Protein AF-A0A260YYD5-F1 (afdb_monomer)

Structure (mmCIF, N/CA/C/O backbone):
data_AF-A0A260YYD5-F1
#
_entry.id   AF-A0A260YYD5-F1
#
loop_
_atom_site.group_PDB
_atom_site.id
_atom_site.type_symbol
_atom_site.label_atom_id
_atom_site.label_alt_id
_atom_site.label_comp_id
_atom_site.label_asym_id
_atom_site.label_entity_id
_atom_site.label_seq_id
_atom_site.pdbx_PDB_ins_code
_atom_site.Cartn_x
_atom_site.Cartn_y
_atom_site.Cartn_z
_atom_site.occupancy
_atom_site.B_iso_or_equiv
_atom_site.auth_seq_id
_atom_site.auth_comp_id
_atom_site.auth_asym_id
_atom_site.auth_atom_id
_atom_site.pdbx_PDB_model_num
ATOM 1 N N . MET A 1 1 ? 9.484 -15.591 -12.519 1.00 29.75 1 MET A N 1
ATOM 2 C CA . MET A 1 1 ? 9.289 -14.683 -11.369 1.00 29.75 1 MET A CA 1
ATOM 3 C C . MET A 1 1 ? 10.608 -14.664 -10.615 1.00 29.75 1 MET A C 1
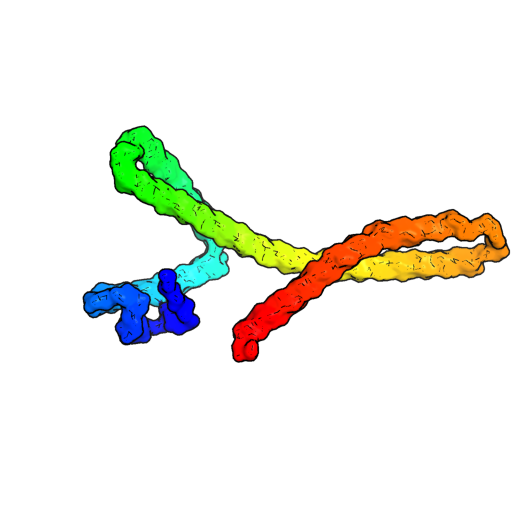ATOM 5 O O . MET A 1 1 ? 10.978 -15.696 -10.074 1.00 29.75 1 MET A O 1
ATOM 9 N N . VAL A 1 2 ? 11.378 -13.576 -10.699 1.00 41.25 2 VAL A N 1
ATOM 10 C CA . VAL A 1 2 ? 12.660 -13.467 -9.982 1.00 41.25 2 VAL A CA 1
ATOM 11 C C . VAL A 1 2 ? 12.332 -13.348 -8.498 1.00 41.25 2 VAL A C 1
ATOM 13 O O . VAL A 1 2 ? 11.648 -12.411 -8.092 1.00 41.25 2 VAL A O 1
ATOM 16 N N . VAL A 1 3 ? 12.744 -14.329 -7.698 1.00 41.91 3 VAL A N 1
ATOM 17 C CA . VAL A 1 3 ? 12.514 -14.319 -6.250 1.00 41.91 3 VAL A CA 1
ATOM 18 C C . VAL A 1 3 ? 13.521 -13.351 -5.629 1.00 41.91 3 VAL A C 1
ATOM 20 O O . VAL A 1 3 ? 14.699 -13.670 -5.481 1.00 41.91 3 VAL A O 1
ATOM 23 N N . ILE A 1 4 ? 13.066 -12.138 -5.310 1.00 58.12 4 ILE A N 1
ATOM 24 C CA . ILE A 1 4 ? 13.888 -11.097 -4.683 1.00 58.12 4 ILE A CA 1
ATOM 25 C C . ILE A 1 4 ? 14.036 -11.443 -3.196 1.00 58.12 4 ILE A C 1
ATOM 27 O O . ILE A 1 4 ? 13.114 -11.257 -2.409 1.00 58.12 4 ILE A O 1
ATOM 31 N N . GLY A 1 5 ? 15.193 -11.985 -2.810 1.00 61.81 5 GLY A N 1
ATOM 32 C CA . GLY A 1 5 ? 15.523 -12.218 -1.401 1.00 61.81 5 GLY A CA 1
ATOM 33 C C . GLY A 1 5 ? 15.894 -10.920 -0.660 1.00 61.81 5 GLY A C 1
ATOM 34 O O . GLY A 1 5 ? 16.284 -9.948 -1.303 1.00 61.81 5 GLY A O 1
ATOM 35 N N . PRO A 1 6 ? 15.892 -10.905 0.686 1.00 60.62 6 PRO A N 1
ATOM 36 C CA . PRO A 1 6 ? 16.191 -9.715 1.509 1.00 60.62 6 PRO A CA 1
ATOM 37 C C . PRO A 1 6 ? 17.603 -9.134 1.300 1.00 60.62 6 PRO A C 1
ATOM 39 O O . PRO A 1 6 ? 17.916 -8.029 1.723 1.00 60.62 6 PRO A O 1
ATOM 42 N N . GLU A 1 7 ? 18.472 -9.889 0.635 1.00 65.25 7 GLU A N 1
ATOM 43 C CA . GLU A 1 7 ? 19.872 -9.560 0.370 1.00 65.25 7 GLU A CA 1
ATOM 44 C C . GLU A 1 7 ? 20.098 -8.926 -1.018 1.00 65.25 7 GLU A C 1
ATOM 46 O O . GLU A 1 7 ? 21.235 -8.579 -1.361 1.00 65.25 7 GLU A O 1
ATOM 51 N N . HIS A 1 8 ? 19.048 -8.817 -1.841 1.00 71.12 8 HIS A N 1
ATOM 52 C CA . HIS A 1 8 ? 19.095 -8.168 -3.153 1.00 71.12 8 HIS A CA 1
ATOM 53 C C . HIS A 1 8 ? 19.213 -6.641 -3.023 1.00 71.12 8 HIS A C 1
ATOM 55 O O 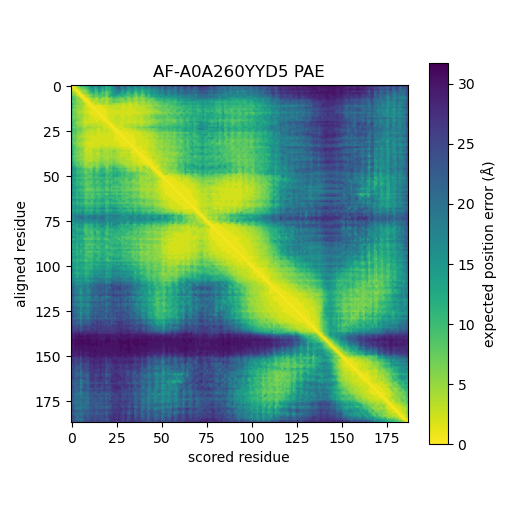. HIS A 1 8 ? 18.756 -6.045 -2.058 1.00 71.12 8 HIS A O 1
ATOM 61 N N . PHE A 1 9 ? 19.851 -6.003 -4.004 1.00 79.56 9 PHE A N 1
ATOM 62 C CA . PHE A 1 9 ? 20.090 -4.551 -4.085 1.00 79.56 9 PHE A CA 1
ATOM 63 C C . PHE A 1 9 ? 20.884 -3.929 -2.921 1.00 79.56 9 PHE A C 1
ATOM 65 O O . PHE A 1 9 ? 20.842 -2.723 -2.714 1.00 79.56 9 PHE A O 1
ATOM 72 N N . THR A 1 10 ? 21.673 -4.727 -2.196 1.00 82.12 10 THR A N 1
ATOM 73 C CA . THR A 1 10 ? 22.510 -4.250 -1.076 1.00 82.12 10 THR A CA 1
ATOM 74 C C . THR A 1 10 ? 23.951 -3.933 -1.477 1.00 82.12 10 THR A C 1
ATOM 76 O O . THR A 1 10 ? 24.579 -3.036 -0.919 1.00 82.12 10 THR A O 1
ATOM 79 N N . ASN A 1 11 ? 24.520 -4.679 -2.433 1.00 86.44 11 ASN A N 1
ATOM 80 C CA . ASN A 1 11 ? 25.932 -4.558 -2.795 1.00 86.44 11 ASN A CA 1
ATOM 81 C C . ASN A 1 11 ? 26.193 -4.921 -4.267 1.00 86.44 11 ASN A C 1
ATOM 83 O O . ASN A 1 11 ? 25.906 -6.042 -4.694 1.00 86.44 11 ASN A O 1
ATOM 87 N N . VAL A 1 12 ? 26.835 -4.014 -5.015 1.00 87.94 12 VAL A N 1
ATOM 88 C CA . VAL A 1 12 ? 27.204 -4.215 -6.433 1.00 87.94 12 VAL A CA 1
ATOM 89 C C . VAL A 1 12 ? 28.070 -5.466 -6.633 1.00 87.94 12 VAL A C 1
ATOM 91 O O . VAL A 1 12 ? 27.836 -6.245 -7.553 1.00 87.94 12 VAL A O 1
ATOM 94 N N . LYS A 1 13 ? 29.040 -5.731 -5.746 1.00 88.62 13 LYS A N 1
ATOM 95 C CA . LYS A 1 13 ? 29.905 -6.923 -5.841 1.00 88.62 13 LYS A CA 1
ATOM 96 C C . LYS A 1 13 ? 29.115 -8.215 -5.635 1.00 88.62 13 LYS A C 1
ATOM 98 O O . LYS A 1 13 ? 29.432 -9.229 -6.253 1.00 88.62 13 LYS A O 1
ATOM 103 N N . LYS A 1 14 ? 28.100 -8.195 -4.763 1.00 88.44 14 LYS A N 1
ATOM 104 C CA . LYS A 1 14 ? 27.212 -9.344 -4.521 1.00 88.44 14 LYS A CA 1
ATOM 105 C C . LYS A 1 14 ? 26.293 -9.583 -5.720 1.00 88.44 14 LYS A C 1
ATOM 107 O O . LYS A 1 14 ? 26.129 -10.737 -6.103 1.00 88.44 14 LYS A O 1
ATOM 112 N N . CYS A 1 15 ? 25.799 -8.506 -6.335 1.00 87.81 15 CYS A N 1
ATOM 113 C CA . CYS A 1 15 ? 25.029 -8.541 -7.578 1.00 87.81 15 CYS A CA 1
ATOM 114 C C . CYS A 1 15 ? 25.798 -9.215 -8.721 1.00 87.81 15 CYS A C 1
ATOM 116 O O . CYS A 1 15 ? 25.299 -10.167 -9.315 1.00 87.81 15 CYS A O 1
ATOM 118 N N . ILE A 1 16 ? 27.045 -8.789 -8.961 1.00 89.75 16 ILE A N 1
ATOM 119 C CA . ILE A 1 16 ? 27.895 -9.357 -10.019 1.00 89.75 16 ILE A CA 1
ATOM 120 C C . ILE A 1 16 ? 28.226 -10.822 -9.716 1.00 89.75 16 ILE A C 1
ATOM 122 O O . ILE A 1 16 ? 28.074 -11.681 -10.577 1.00 89.75 16 ILE A O 1
ATOM 126 N N . ARG A 1 17 ? 28.632 -11.135 -8.477 1.00 89.81 17 ARG A N 1
ATOM 127 C CA . ARG A 1 17 ? 29.027 -12.500 -8.090 1.00 89.81 17 ARG A CA 1
ATOM 128 C C . ARG A 1 17 ? 27.893 -13.513 -8.238 1.00 89.81 17 ARG A C 1
ATOM 130 O O . ARG A 1 17 ? 28.153 -14.654 -8.594 1.00 89.81 17 ARG A O 1
ATOM 137 N N . LYS A 1 18 ? 26.662 -13.121 -7.899 1.00 87.69 18 LYS A N 1
ATOM 138 C CA . LYS A 1 18 ? 25.484 -13.998 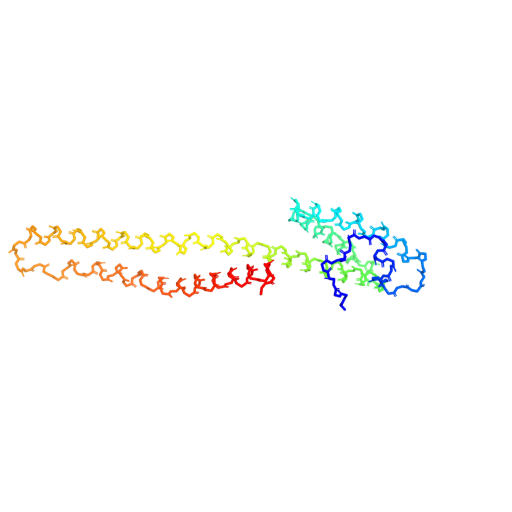-7.958 1.00 87.69 18 LYS A CA 1
ATOM 139 C C . LYS A 1 18 ? 24.727 -13.918 -9.285 1.00 87.69 18 LYS A C 1
ATOM 141 O O . LYS A 1 18 ? 23.733 -14.617 -9.413 1.00 87.69 18 LYS A O 1
ATOM 146 N N . ASN A 1 19 ? 25.169 -13.072 -10.217 1.00 86.00 19 ASN A N 1
ATOM 147 C CA . ASN A 1 19 ? 24.509 -12.812 -11.494 1.00 86.00 19 ASN A CA 1
ATOM 148 C C . ASN A 1 19 ? 22.980 -12.668 -11.370 1.00 86.00 19 ASN A C 1
ATOM 150 O O . ASN A 1 19 ? 22.219 -13.435 -11.948 1.00 86.00 19 ASN A O 1
ATOM 154 N N . TRP A 1 20 ? 22.526 -11.684 -10.588 1.00 85.69 20 TRP A N 1
ATOM 155 C CA . TRP A 1 20 ? 21.102 -11.476 -10.269 1.00 85.69 20 TRP A CA 1
ATOM 156 C C . TRP A 1 20 ? 20.159 -11.335 -11.467 1.00 85.69 20 TRP A C 1
ATOM 158 O O . TRP A 1 20 ? 18.955 -11.513 -11.307 1.00 85.69 20 TRP A O 1
ATOM 168 N N . PHE A 1 21 ? 20.693 -10.969 -12.629 1.00 86.31 21 PHE A N 1
ATOM 169 C CA . PHE A 1 21 ? 19.921 -10.742 -13.846 1.00 86.31 21 PHE A CA 1
ATOM 170 C C . PHE A 1 21 ? 20.076 -11.875 -14.867 1.00 86.31 21 PHE A C 1
ATOM 172 O O . PHE A 1 21 ? 19.495 -11.771 -15.941 1.00 86.31 21 PHE A O 1
ATOM 179 N N . GLU A 1 22 ? 20.847 -12.923 -14.543 1.00 88.31 22 GLU A N 1
ATOM 180 C CA . GLU A 1 22 ? 21.117 -14.067 -15.426 1.00 88.31 22 GLU A CA 1
ATOM 181 C C . GLU A 1 22 ? 21.634 -13.627 -16.810 1.00 88.31 22 GLU A C 1
ATOM 183 O O . GLU A 1 22 ? 21.156 -14.059 -17.853 1.00 88.31 22 GLU A O 1
ATOM 188 N N . ILE A 1 23 ? 22.615 -12.716 -16.815 1.00 90.38 23 ILE A N 1
ATOM 189 C CA . ILE A 1 23 ? 23.203 -12.152 -18.038 1.00 90.38 23 ILE A CA 1
ATOM 190 C C . ILE A 1 23 ? 24.601 -12.724 -18.254 1.00 90.38 23 ILE A C 1
ATOM 192 O O . ILE A 1 23 ? 25.447 -12.647 -17.363 1.00 90.38 23 ILE A O 1
ATOM 196 N N . ASP A 1 24 ? 24.868 -13.226 -19.459 1.00 91.69 24 ASP A N 1
ATOM 197 C CA . ASP A 1 24 ? 26.174 -13.795 -19.827 1.00 91.69 24 ASP A CA 1
ATOM 198 C C . ASP A 1 24 ? 27.255 -12.723 -20.045 1.00 91.69 24 ASP A C 1
ATOM 200 O O . ASP A 1 24 ? 28.446 -12.941 -19.821 1.00 91.69 24 ASP A O 1
ATOM 204 N N . SER A 1 25 ? 26.853 -11.522 -20.469 1.00 93.31 25 SER A N 1
ATOM 205 C CA . SER A 1 25 ? 27.767 -10.403 -20.698 1.00 93.31 25 SER A CA 1
ATOM 206 C C . SER A 1 25 ? 28.190 -9.743 -19.379 1.00 93.31 25 SER A C 1
ATOM 208 O O . SER A 1 25 ? 27.431 -8.968 -18.790 1.00 93.31 25 SER A O 1
ATOM 210 N N . ALA A 1 26 ? 29.456 -9.930 -18.994 1.00 91.50 26 ALA A N 1
ATOM 211 C CA . ALA A 1 26 ? 30.051 -9.327 -17.797 1.00 91.50 26 ALA A CA 1
ATOM 212 C C . ALA A 1 26 ? 29.921 -7.791 -17.748 1.00 91.50 26 ALA A C 1
ATOM 214 O O . ALA A 1 26 ? 29.618 -7.227 -16.699 1.00 91.50 26 ALA A O 1
ATOM 215 N N . TRP A 1 27 ? 30.095 -7.114 -18.887 1.00 92.94 27 TRP A N 1
ATOM 216 C CA . TRP A 1 27 ? 29.954 -5.658 -18.995 1.00 92.94 27 TRP A CA 1
ATOM 217 C C . TRP A 1 27 ? 28.512 -5.192 -18.729 1.00 92.94 27 TRP A C 1
ATOM 219 O O . TRP A 1 27 ? 28.281 -4.353 -17.859 1.00 92.94 27 TRP A O 1
ATOM 229 N N . ALA A 1 28 ? 27.535 -5.768 -19.435 1.00 91.12 28 ALA A N 1
ATOM 230 C CA . ALA A 1 28 ? 26.112 -5.488 -19.223 1.00 91.12 28 ALA A CA 1
ATOM 231 C C . ALA A 1 28 ? 25.662 -5.783 -17.779 1.00 91.12 28 ALA A C 1
ATOM 233 O O . ALA A 1 28 ? 24.974 -4.961 -17.171 1.00 91.12 28 ALA A O 1
ATOM 234 N N . LEU A 1 29 ? 26.110 -6.904 -17.200 1.00 90.94 29 LEU A N 1
ATOM 235 C CA . LEU A 1 29 ? 25.857 -7.238 -15.799 1.00 90.94 29 LEU A CA 1
ATOM 236 C C . LEU A 1 29 ? 26.433 -6.174 -14.856 1.00 90.94 29 LEU A C 1
ATOM 238 O O . LEU A 1 29 ? 25.766 -5.750 -13.914 1.00 90.94 29 LEU A O 1
ATOM 242 N N . GLN A 1 30 ? 27.649 -5.693 -15.123 1.00 92.06 30 GLN A N 1
ATOM 243 C CA . GLN A 1 30 ? 28.290 -4.658 -14.318 1.00 92.06 30 GLN A CA 1
ATOM 244 C C . GLN A 1 30 ? 27.538 -3.324 -14.387 1.00 92.06 30 GLN A C 1
ATOM 246 O O . GLN A 1 30 ? 27.335 -2.698 -13.347 1.00 92.06 30 GLN A O 1
ATOM 251 N N . ILE A 1 31 ? 27.067 -2.917 -15.570 1.00 92.81 31 ILE A N 1
ATOM 252 C CA . ILE A 1 31 ? 26.232 -1.717 -15.727 1.00 92.81 31 ILE A CA 1
ATOM 253 C C . ILE A 1 31 ? 24.938 -1.853 -14.924 1.00 92.81 31 ILE A C 1
ATOM 255 O O . ILE A 1 31 ? 24.621 -0.976 -14.119 1.00 92.81 31 ILE A O 1
ATOM 259 N N . LEU A 1 32 ? 24.210 -2.956 -15.099 1.00 90.38 32 LEU A N 1
ATOM 260 C CA . LEU A 1 32 ? 22.928 -3.174 -14.430 1.00 90.38 32 LEU A CA 1
ATOM 261 C C . LEU A 1 32 ? 23.078 -3.233 -12.911 1.00 90.38 32 LEU A C 1
ATOM 263 O O . LEU A 1 32 ? 22.303 -2.612 -12.185 1.00 90.38 32 LEU A O 1
ATOM 267 N N . CYS A 1 33 ? 24.107 -3.911 -12.407 1.00 90.19 33 CYS A N 1
ATOM 268 C CA . CYS A 1 33 ? 24.393 -3.958 -10.977 1.00 90.19 33 CYS A CA 1
ATOM 269 C C . CYS A 1 33 ? 24.776 -2.585 -10.405 1.00 90.19 33 CYS A C 1
ATOM 271 O O . CYS A 1 33 ? 24.408 -2.273 -9.274 1.00 90.19 33 CYS A O 1
ATOM 273 N N . ASN A 1 34 ? 25.492 -1.757 -11.168 1.00 91.25 34 ASN A N 1
ATOM 274 C CA . ASN A 1 34 ? 25.903 -0.430 -10.714 1.00 91.25 34 ASN A CA 1
ATOM 275 C C . ASN A 1 34 ? 24.758 0.596 -10.774 1.00 91.25 34 ASN A C 1
ATOM 277 O O . ASN A 1 34 ? 24.728 1.527 -9.977 1.00 91.25 34 ASN A O 1
ATOM 281 N N . PHE A 1 35 ? 23.805 0.414 -11.692 1.00 91.25 35 PHE A N 1
ATOM 282 C CA . PHE A 1 35 ? 22.625 1.269 -11.827 1.00 91.25 35 PHE A CA 1
ATOM 283 C C . PHE A 1 35 ? 21.479 0.875 -10.883 1.00 91.25 35 PHE A C 1
ATOM 285 O O . PHE A 1 35 ? 20.813 1.735 -10.311 1.00 91.25 35 PHE A O 1
ATOM 292 N N . SER A 1 36 ? 21.254 -0.424 -10.683 1.00 87.38 36 SER A N 1
ATOM 293 C CA . SER A 1 36 ? 20.109 -0.928 -9.915 1.00 87.38 36 SER A CA 1
ATOM 294 C C . SER A 1 36 ? 20.136 -0.540 -8.437 1.00 87.38 36 SER A C 1
ATOM 296 O O . SER A 1 36 ? 19.087 -0.234 -7.883 1.00 87.38 36 SER A O 1
ATOM 298 N N . LEU A 1 37 ? 21.308 -0.505 -7.797 1.00 83.12 37 LEU A N 1
ATOM 299 C CA . LEU A 1 37 ? 21.446 -0.095 -6.393 1.00 83.12 37 LEU A CA 1
ATOM 300 C C . LEU A 1 37 ? 21.001 1.353 -6.123 1.00 83.12 37 LEU A C 1
ATOM 302 O O . LEU A 1 37 ? 20.116 1.556 -5.289 1.00 83.12 37 LEU A O 1
ATOM 306 N N . PRO A 1 38 ? 21.592 2.371 -6.781 1.00 84.19 38 PRO A N 1
ATOM 307 C CA . PRO A 1 38 ? 21.193 3.755 -6.555 1.00 84.19 38 PRO A CA 1
ATOM 308 C C . PRO A 1 38 ? 19.745 3.995 -6.979 1.00 84.19 38 PRO A C 1
ATOM 310 O O . PRO A 1 38 ? 19.035 4.721 -6.289 1.00 84.19 38 PRO A O 1
ATOM 313 N N . PHE A 1 39 ? 19.285 3.340 -8.051 1.00 85.12 39 PHE A N 1
ATOM 314 C CA . PHE A 1 39 ? 17.887 3.395 -8.461 1.00 85.12 39 PHE A CA 1
ATOM 315 C C . PHE A 1 39 ? 16.954 2.836 -7.383 1.00 85.12 39 PHE A C 1
ATOM 317 O O . PHE A 1 39 ? 15.984 3.492 -7.028 1.00 85.12 39 PHE A O 1
ATOM 324 N N . ASN A 1 40 ? 17.269 1.671 -6.810 1.00 82.81 40 ASN A N 1
ATOM 325 C CA . ASN A 1 40 ? 16.469 1.058 -5.753 1.00 82.81 40 ASN A CA 1
ATOM 326 C C . ASN A 1 40 ? 16.427 1.927 -4.490 1.00 82.81 40 ASN A C 1
ATOM 328 O O . ASN A 1 40 ? 15.358 2.152 -3.937 1.00 82.81 40 ASN A O 1
ATOM 332 N N . ASN A 1 41 ? 17.564 2.476 -4.059 1.00 79.62 41 ASN A N 1
ATOM 333 C CA . ASN A 1 41 ? 17.597 3.368 -2.898 1.00 79.62 41 ASN A CA 1
ATOM 334 C C . ASN A 1 41 ? 16.786 4.647 -3.133 1.00 79.62 41 ASN A C 1
ATOM 336 O O . ASN A 1 41 ? 16.046 5.079 -2.250 1.00 79.62 41 ASN A O 1
ATOM 340 N N . LEU A 1 42 ? 16.898 5.234 -4.326 1.00 81.12 42 LEU A N 1
ATOM 341 C CA . LEU A 1 42 ? 16.112 6.401 -4.712 1.00 81.12 42 LEU A CA 1
ATOM 342 C C . LEU A 1 42 ? 14.616 6.070 -4.768 1.00 81.12 42 LEU A C 1
ATOM 344 O O . LEU A 1 42 ? 13.801 6.841 -4.262 1.00 81.12 42 LEU A O 1
ATOM 348 N N . ALA A 1 43 ? 14.265 4.924 -5.353 1.00 79.06 43 ALA A N 1
ATOM 349 C CA . ALA A 1 43 ? 12.897 4.442 -5.453 1.00 79.06 43 ALA A CA 1
ATOM 350 C C . ALA A 1 43 ? 12.298 4.223 -4.062 1.00 79.06 43 ALA A C 1
ATOM 352 O O . ALA A 1 43 ? 11.246 4.780 -3.786 1.00 79.06 43 ALA A O 1
ATOM 353 N N . ILE A 1 44 ? 12.991 3.517 -3.161 1.00 76.00 44 ILE A N 1
ATOM 354 C CA . ILE A 1 44 ? 12.542 3.290 -1.779 1.00 76.00 44 ILE A CA 1
ATOM 355 C C . ILE A 1 44 ? 12.353 4.617 -1.045 1.00 76.00 44 ILE A C 1
ATOM 357 O O . ILE A 1 44 ? 11.305 4.833 -0.447 1.00 76.00 44 ILE A O 1
ATOM 361 N N . PHE A 1 45 ? 13.327 5.527 -1.109 1.00 75.62 45 PHE A N 1
ATOM 362 C CA . PHE A 1 45 ? 13.225 6.822 -0.435 1.00 75.62 45 PHE A CA 1
ATOM 363 C C . PHE A 1 45 ? 12.047 7.663 -0.956 1.00 75.62 45 PHE A C 1
ATOM 365 O O . PHE A 1 45 ? 11.355 8.331 -0.186 1.00 75.62 45 PHE A O 1
ATOM 372 N N . THR A 1 46 ? 11.805 7.617 -2.266 1.00 74.19 46 THR A N 1
ATOM 373 C CA . THR A 1 46 ? 10.746 8.396 -2.920 1.00 74.19 46 THR A CA 1
ATOM 374 C C . THR A 1 46 ? 9.367 7.772 -2.702 1.00 74.19 46 THR A C 1
ATOM 376 O O . THR A 1 46 ? 8.429 8.495 -2.371 1.00 74.19 46 THR A O 1
ATOM 379 N N . LEU A 1 47 ? 9.243 6.447 -2.832 1.00 74.62 47 LEU A N 1
ATOM 380 C CA . LEU A 1 47 ? 8.017 5.694 -2.559 1.00 74.62 47 LEU A CA 1
ATOM 381 C C . LEU A 1 47 ? 7.639 5.816 -1.085 1.00 74.62 47 LEU A C 1
ATOM 383 O O . LEU A 1 47 ? 6.520 6.197 -0.785 1.00 74.62 47 LEU A O 1
ATOM 387 N N . TYR A 1 48 ? 8.573 5.612 -0.157 1.00 70.50 48 TYR A N 1
ATOM 388 C CA . TYR A 1 48 ? 8.263 5.665 1.273 1.00 70.50 48 TYR A CA 1
ATOM 389 C C . TYR A 1 48 ? 7.680 7.017 1.711 1.00 70.50 48 TYR A C 1
ATOM 391 O O . TYR A 1 48 ? 6.762 7.064 2.524 1.00 70.50 48 TYR A O 1
ATOM 399 N N . ASN A 1 49 ? 8.177 8.120 1.144 1.00 74.44 49 ASN A N 1
ATOM 400 C CA . ASN A 1 49 ? 7.710 9.456 1.509 1.00 74.44 49 ASN A CA 1
ATOM 401 C C . ASN A 1 49 ? 6.507 9.939 0.685 1.00 74.44 49 ASN A C 1
ATOM 403 O O . ASN A 1 49 ? 5.730 10.746 1.185 1.00 74.44 49 ASN A O 1
ATOM 407 N N . ASN A 1 50 ? 6.352 9.495 -0.569 1.00 80.31 50 ASN A N 1
ATOM 408 C CA . ASN A 1 50 ? 5.388 10.071 -1.517 1.00 80.31 50 ASN A CA 1
ATOM 409 C C . ASN A 1 50 ? 4.645 9.030 -2.385 1.00 80.31 50 ASN A C 1
ATOM 411 O O . ASN A 1 50 ? 4.177 9.389 -3.468 1.00 80.31 50 ASN A O 1
ATOM 415 N N . CYS A 1 51 ? 4.516 7.771 -1.938 1.00 78.75 51 CYS A N 1
ATOM 416 C CA . CYS A 1 51 ? 3.942 6.647 -2.703 1.00 78.75 51 CYS A CA 1
ATOM 417 C C . CYS A 1 51 ? 2.641 7.024 -3.425 1.00 78.75 51 CYS A C 1
ATOM 419 O O . CYS A 1 51 ? 2.547 6.957 -4.649 1.00 78.75 51 CYS A O 1
ATOM 421 N N . VAL A 1 52 ? 1.665 7.535 -2.668 1.00 80.56 52 VAL A N 1
ATOM 422 C CA . VAL A 1 52 ? 0.322 7.854 -3.173 1.00 80.56 52 VAL A CA 1
ATOM 423 C C . VAL A 1 52 ? 0.357 8.940 -4.255 1.00 80.56 52 VAL A C 1
ATOM 425 O O . VAL A 1 52 ? -0.303 8.813 -5.286 1.00 80.56 52 VAL A O 1
ATOM 428 N N . HIS A 1 53 ? 1.143 10.001 -4.051 1.00 81.75 53 HIS A N 1
ATOM 429 C CA . HIS A 1 53 ? 1.254 11.105 -5.009 1.00 81.75 53 HIS A CA 1
ATOM 430 C C . HIS A 1 53 ? 1.953 10.670 -6.298 1.00 81.75 53 HIS A C 1
ATOM 432 O O . HIS A 1 53 ? 1.522 11.045 -7.390 1.00 81.75 53 HIS A O 1
ATOM 438 N N . LEU A 1 54 ? 3.004 9.858 -6.171 1.00 84.75 54 LEU A N 1
ATOM 439 C CA . LEU A 1 54 ? 3.742 9.318 -7.304 1.00 84.75 54 LEU A CA 1
ATOM 440 C C . LEU A 1 54 ? 2.857 8.379 -8.133 1.00 84.75 54 LEU A C 1
ATOM 442 O O . LEU A 1 54 ? 2.740 8.570 -9.341 1.00 84.75 54 LEU A O 1
ATOM 446 N N . SER A 1 55 ? 2.173 7.430 -7.490 1.00 85.44 55 SER A N 1
ATOM 447 C CA . SER A 1 55 ? 1.272 6.490 -8.163 1.00 85.44 55 SER A CA 1
ATOM 448 C C . SER A 1 55 ? 0.113 7.211 -8.859 1.00 85.44 55 SER A C 1
ATOM 450 O O . SER A 1 55 ? -0.184 6.914 -10.016 1.00 85.44 55 SER A O 1
ATOM 452 N N . ALA A 1 56 ? -0.483 8.229 -8.227 1.00 85.81 56 ALA A N 1
ATOM 453 C CA . ALA A 1 56 ? -1.515 9.059 -8.854 1.00 85.81 56 ALA A CA 1
ATOM 454 C C . ALA A 1 56 ? -0.996 9.815 -10.094 1.00 85.81 56 ALA A C 1
ATOM 456 O O . ALA A 1 56 ? -1.667 9.865 -11.128 1.00 85.81 56 ALA A O 1
ATOM 457 N N . PHE A 1 57 ? 0.215 10.373 -10.018 1.00 89.62 57 PHE A N 1
ATOM 458 C CA . PHE A 1 57 ? 0.852 11.052 -11.145 1.00 89.62 57 PHE A CA 1
ATOM 459 C C . PHE A 1 57 ? 1.183 10.088 -12.297 1.00 89.62 57 PHE A C 1
ATOM 461 O O . PHE A 1 57 ? 0.916 10.398 -13.459 1.00 89.62 57 PHE A O 1
ATOM 468 N N . CYS A 1 58 ? 1.687 8.890 -11.993 1.00 88.25 58 CYS A N 1
ATOM 469 C CA . CYS A 1 58 ? 1.948 7.846 -12.984 1.00 88.25 58 CYS A CA 1
ATOM 470 C C . CYS A 1 58 ? 0.662 7.361 -13.673 1.00 88.25 58 CYS A C 1
ATOM 472 O O . CYS A 1 58 ? 0.653 7.194 -14.892 1.00 88.25 58 CYS A O 1
ATOM 474 N N . ILE A 1 59 ? -0.445 7.216 -12.935 1.00 90.81 59 ILE A N 1
ATOM 475 C CA . ILE A 1 59 ? -1.762 6.919 -13.522 1.00 90.81 59 ILE A CA 1
ATOM 476 C C . ILE A 1 59 ? -2.167 8.022 -14.506 1.00 90.81 59 ILE A C 1
ATOM 478 O O . ILE A 1 59 ? -2.592 7.721 -15.621 1.00 90.81 59 ILE A O 1
ATOM 482 N N . PHE A 1 60 ? -1.990 9.296 -14.143 1.00 92.25 60 PHE A N 1
ATOM 483 C CA . PHE A 1 60 ? -2.308 10.414 -15.032 1.00 92.25 60 PHE A CA 1
ATOM 484 C C . PHE A 1 60 ? -1.477 10.393 -16.325 1.00 92.25 60 PHE A C 1
ATOM 486 O O . PHE A 1 60 ? -2.029 10.550 -17.417 1.00 92.25 60 PHE A O 1
ATOM 493 N N . ILE A 1 61 ? -0.168 10.142 -16.223 1.00 91.75 61 ILE A N 1
ATOM 494 C CA . ILE A 1 61 ? 0.710 9.996 -17.393 1.00 91.75 61 ILE A CA 1
ATOM 495 C C . ILE A 1 61 ? 0.239 8.846 -18.287 1.00 91.75 61 ILE A C 1
ATOM 497 O O . ILE A 1 61 ? 0.117 9.025 -19.499 1.00 91.75 61 ILE A O 1
ATOM 501 N N . ASN A 1 62 ? -0.059 7.682 -17.711 1.00 89.31 62 ASN A N 1
ATOM 502 C CA . ASN A 1 62 ? -0.483 6.515 -18.481 1.00 89.31 62 ASN A CA 1
ATOM 503 C C . ASN A 1 62 ? -1.855 6.721 -19.138 1.00 89.31 62 ASN A C 1
ATOM 505 O O . ASN A 1 62 ? -2.055 6.300 -20.276 1.00 89.31 62 ASN A O 1
ATOM 509 N N . LEU A 1 63 ? -2.771 7.453 -18.497 1.00 91.75 63 LEU A N 1
ATOM 510 C CA . LEU A 1 63 ? -4.035 7.871 -19.112 1.00 91.75 63 LEU A CA 1
ATOM 511 C C . LEU A 1 63 ? -3.806 8.802 -20.307 1.00 91.75 63 LEU A C 1
ATOM 513 O O . LEU A 1 63 ? -4.421 8.619 -21.361 1.00 91.75 63 LEU A O 1
ATOM 517 N N . PHE A 1 64 ? -2.898 9.772 -20.177 1.00 92.06 64 PHE A N 1
ATOM 518 C CA . PHE A 1 64 ? -2.510 10.633 -21.292 1.00 92.06 64 PHE A CA 1
ATOM 519 C C . PHE A 1 64 ? -1.881 9.824 -22.434 1.00 92.06 64 PHE A C 1
ATOM 521 O O . PHE A 1 64 ? -2.191 10.056 -23.605 1.00 92.06 64 PHE A O 1
ATOM 528 N N . HIS A 1 65 ? -1.057 8.830 -22.102 1.00 89.12 65 HIS A N 1
ATOM 529 C CA . HIS A 1 65 ? -0.442 7.931 -23.070 1.00 89.12 65 HIS A CA 1
ATOM 530 C C . HIS A 1 65 ? -1.497 7.147 -23.863 1.00 89.12 65 HIS A C 1
ATOM 532 O O . HIS A 1 65 ? -1.504 7.207 -25.092 1.00 89.12 65 HIS A O 1
ATOM 538 N N . ILE A 1 66 ? -2.462 6.519 -23.180 1.00 89.69 66 ILE A N 1
ATOM 539 C CA . ILE A 1 66 ? -3.594 5.829 -23.821 1.00 89.69 66 ILE A CA 1
ATOM 540 C C . ILE A 1 66 ? -4.386 6.795 -24.705 1.00 89.69 66 ILE A C 1
ATOM 542 O O . ILE A 1 66 ? -4.704 6.464 -25.849 1.00 89.69 66 ILE A O 1
ATOM 546 N N . TYR A 1 67 ? -4.684 8.000 -24.215 1.00 90.62 67 TYR A N 1
ATOM 547 C CA . TYR A 1 67 ? -5.437 8.999 -24.974 1.00 90.62 67 TYR A CA 1
ATOM 548 C C . TYR A 1 67 ? -4.742 9.376 -26.290 1.00 90.62 67 TYR A C 1
ATOM 550 O O . TYR A 1 67 ? -5.377 9.412 -27.348 1.00 90.62 67 TYR A O 1
ATOM 558 N N . VAL A 1 68 ? -3.430 9.624 -26.249 1.00 89.56 68 VAL A N 1
ATOM 559 C CA . VAL A 1 68 ? -2.641 9.956 -27.441 1.00 89.56 68 VAL A CA 1
ATOM 560 C C . VAL A 1 68 ? -2.558 8.762 -28.395 1.00 89.56 68 VAL A C 1
ATOM 562 O O . VAL A 1 68 ? -2.790 8.928 -29.595 1.00 89.56 68 VAL A O 1
ATOM 565 N N . LEU A 1 69 ? -2.291 7.561 -27.879 1.00 86.25 69 LEU A N 1
ATOM 566 C CA . LEU A 1 69 ? -2.112 6.344 -28.678 1.00 86.25 69 LEU A CA 1
ATOM 567 C C . LEU A 1 69 ? -3.399 5.816 -29.312 1.00 86.25 69 LEU A C 1
ATOM 569 O O . LEU A 1 69 ? -3.363 5.198 -30.375 1.00 86.25 69 LEU A O 1
ATOM 573 N N . THR A 1 70 ? -4.553 6.117 -28.719 1.00 84.44 70 THR A N 1
ATOM 574 C CA . THR A 1 70 ? -5.860 5.694 -29.243 1.00 84.44 70 THR A CA 1
ATOM 575 C C . THR A 1 70 ? -6.289 6.504 -30.477 1.00 84.44 70 THR A C 1
ATOM 577 O O . THR A 1 70 ? -7.273 6.166 -31.144 1.00 84.44 70 THR A O 1
ATOM 580 N N . ARG A 1 71 ? -5.548 7.558 -30.861 1.00 86.12 71 ARG A N 1
ATOM 581 C CA . ARG A 1 71 ? -5.849 8.340 -32.071 1.00 86.12 71 ARG A CA 1
ATOM 582 C C . ARG A 1 71 ? -5.858 7.453 -33.319 1.00 86.12 71 ARG A C 1
ATOM 584 O O . ARG A 1 71 ? -4.970 6.635 -33.543 1.00 86.12 71 ARG A O 1
ATOM 591 N N . LYS A 1 72 ? -6.863 7.665 -34.182 1.00 78.12 72 LYS A N 1
ATOM 592 C CA . LYS A 1 72 ? -7.183 6.813 -35.347 1.00 78.12 72 LYS A CA 1
ATOM 593 C C . LYS A 1 72 ? -5.978 6.493 -36.245 1.00 78.12 72 LYS A C 1
ATOM 595 O O . LYS A 1 72 ? -5.909 5.379 -36.746 1.00 78.12 72 LYS A O 1
ATOM 600 N N . SER A 1 73 ? -5.045 7.432 -36.401 1.00 77.00 73 SER A N 1
ATOM 601 C CA . SER A 1 73 ? -3.840 7.296 -37.234 1.00 77.00 73 SER A CA 1
ATOM 602 C C . SER A 1 73 ? -2.751 6.379 -36.655 1.00 77.00 73 SER A C 1
ATOM 604 O O . SER A 1 73 ? -1.853 5.995 -37.395 1.00 77.00 73 SER A O 1
ATOM 606 N N . LEU A 1 74 ? -2.790 6.066 -35.355 1.00 73.50 74 LEU A N 1
ATOM 607 C CA . LEU A 1 74 ? -1.741 5.308 -34.658 1.00 73.50 74 LEU A CA 1
ATOM 608 C C . LEU A 1 74 ? -2.160 3.859 -34.364 1.00 73.50 74 LEU A C 1
ATOM 610 O O . LEU A 1 74 ? -1.317 2.990 -34.198 1.00 73.50 74 LEU A O 1
ATOM 614 N N . ARG A 1 75 ? -3.461 3.547 -34.383 1.00 75.12 75 ARG A N 1
ATOM 615 C CA . ARG A 1 75 ? -3.978 2.200 -34.060 1.00 75.12 75 ARG A CA 1
ATOM 616 C C . ARG A 1 75 ? -3.651 1.114 -35.091 1.00 75.12 75 ARG A C 1
ATOM 618 O O . ARG A 1 75 ? -3.905 -0.055 -34.835 1.00 75.12 75 ARG A O 1
ATOM 625 N N . THR A 1 76 ? -3.152 1.483 -36.267 1.00 76.94 76 THR A N 1
ATOM 626 C CA . THR A 1 76 ? -2.888 0.544 -37.367 1.00 76.94 76 THR A CA 1
ATOM 627 C C . THR A 1 76 ? -1.563 -0.197 -37.222 1.00 76.94 76 THR A C 1
ATOM 629 O O . THR A 1 76 ? -1.381 -1.222 -37.872 1.00 76.94 76 THR A O 1
ATOM 632 N N . PHE A 1 77 ? -0.642 0.292 -36.382 1.00 81.56 77 PHE A N 1
ATOM 633 C CA . PHE A 1 77 ? 0.655 -0.351 -36.174 1.00 81.56 77 PHE A CA 1
ATOM 634 C C . PHE A 1 77 ? 0.672 -1.168 -34.872 1.00 81.56 77 PHE A C 1
ATOM 636 O O . PHE A 1 77 ? 0.237 -0.670 -33.830 1.00 81.56 77 PHE A O 1
ATOM 643 N N . PRO A 1 78 ? 1.243 -2.388 -34.882 1.00 83.81 78 PRO A N 1
ATOM 644 C CA . PRO A 1 78 ? 1.263 -3.281 -33.719 1.00 83.81 78 PRO A CA 1
ATOM 645 C C . PRO A 1 78 ? 2.028 -2.697 -32.526 1.00 83.81 78 PRO A C 1
ATOM 647 O O . PRO A 1 78 ? 1.675 -2.952 -31.379 1.00 83.81 78 PRO A O 1
ATOM 650 N N . ILE A 1 79 ? 3.029 -1.853 -32.787 1.00 87.19 79 ILE A N 1
ATOM 651 C CA . ILE A 1 79 ? 3.833 -1.185 -31.756 1.00 87.19 79 ILE A CA 1
ATOM 652 C C . ILE A 1 79 ? 2.945 -0.348 -30.822 1.00 87.19 79 ILE A C 1
ATOM 654 O O . ILE A 1 79 ? 3.078 -0.428 -29.604 1.00 87.19 79 ILE A O 1
ATOM 658 N N . TYR A 1 80 ? 1.994 0.410 -31.374 1.00 84.50 80 TYR A N 1
ATOM 659 C CA . TYR A 1 80 ? 1.110 1.269 -30.582 1.00 84.50 80 TYR A CA 1
ATOM 660 C C . TYR A 1 80 ? 0.029 0.484 -29.831 1.00 84.50 80 TYR A C 1
ATOM 662 O O . TYR A 1 80 ? -0.406 0.909 -28.761 1.00 84.50 80 TYR A O 1
ATOM 670 N N . ILE A 1 81 ? -0.361 -0.683 -30.35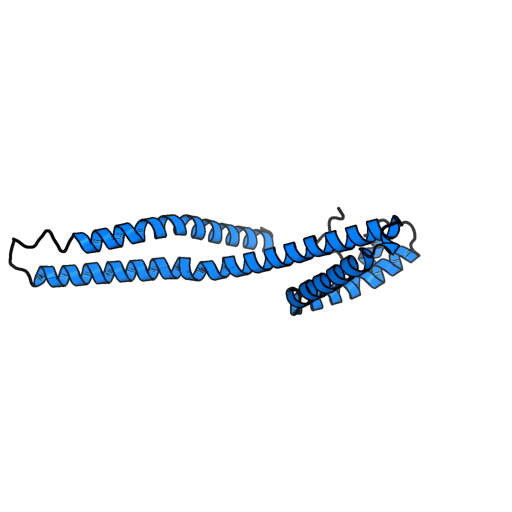0 1.00 85.81 81 ILE A N 1
ATOM 671 C CA . ILE A 1 81 ? -1.247 -1.623 -29.651 1.00 85.81 81 ILE A CA 1
ATOM 672 C C . ILE A 1 81 ? -0.537 -2.185 -28.413 1.00 85.81 81 ILE A C 1
ATOM 674 O O . ILE A 1 81 ? -1.093 -2.139 -27.317 1.00 85.81 81 ILE A O 1
ATOM 678 N N . ILE A 1 82 ? 0.709 -2.647 -28.568 1.00 90.31 82 ILE A N 1
ATOM 679 C CA . ILE A 1 82 ? 1.525 -3.161 -27.457 1.00 90.31 82 ILE A CA 1
ATOM 680 C C . ILE A 1 82 ? 1.748 -2.068 -26.408 1.00 90.31 82 ILE A C 1
ATOM 682 O O . ILE A 1 82 ? 1.559 -2.300 -25.217 1.00 90.31 82 ILE A O 1
ATOM 686 N N . LEU A 1 83 ? 2.090 -0.857 -26.842 1.00 87.12 83 LEU A N 1
ATOM 687 C CA . LEU A 1 83 ? 2.362 0.257 -25.940 1.00 87.12 83 LEU A CA 1
ATOM 688 C C . LEU A 1 83 ? 1.113 0.702 -25.156 1.00 87.12 83 LEU A C 1
ATOM 690 O O . LEU A 1 83 ? 1.197 1.011 -23.969 1.00 87.12 83 LEU A O 1
ATOM 694 N N . THR A 1 84 ? -0.064 0.635 -25.785 1.00 89.31 84 THR A N 1
ATOM 695 C CA . THR A 1 84 ? -1.347 0.857 -25.103 1.00 89.31 84 THR A CA 1
ATOM 696 C C . THR A 1 84 ? -1.607 -0.233 -24.056 1.00 89.31 84 THR A C 1
ATOM 698 O O . THR A 1 84 ? -1.997 0.081 -22.933 1.00 89.31 84 THR A O 1
ATOM 701 N N . ALA A 1 85 ? -1.332 -1.503 -24.372 1.00 90.31 85 ALA A N 1
ATOM 702 C CA . ALA A 1 85 ? -1.486 -2.614 -23.428 1.00 90.31 85 ALA A CA 1
ATOM 703 C C . ALA A 1 85 ? -0.556 -2.493 -22.205 1.00 90.31 85 ALA A C 1
ATOM 705 O O . ALA A 1 85 ? -0.993 -2.753 -21.082 1.00 90.31 85 ALA A O 1
ATOM 706 N N . ILE A 1 86 ? 0.689 -2.042 -22.400 1.00 91.94 86 ILE A N 1
ATOM 707 C CA . ILE A 1 86 ? 1.628 -1.756 -21.302 1.00 91.94 86 ILE A CA 1
ATOM 708 C C . ILE A 1 86 ? 1.048 -0.664 -20.398 1.00 91.94 86 ILE A C 1
ATOM 710 O O . ILE A 1 86 ? 0.844 -0.899 -19.211 1.00 91.94 86 ILE A O 1
ATOM 714 N N . SER A 1 87 ? 0.656 0.480 -20.969 1.00 91.12 87 SER A N 1
ATOM 715 C CA . SER A 1 87 ? 0.084 1.581 -20.180 1.00 91.12 87 SER A CA 1
ATOM 716 C C . SER A 1 87 ? -1.213 1.206 -19.449 1.00 91.12 87 SER A C 1
ATOM 718 O O . SER A 1 87 ? -1.455 1.675 -18.339 1.00 91.12 87 SER A O 1
ATOM 720 N N . MET A 1 88 ? -2.038 0.325 -20.027 1.00 90.62 88 MET A N 1
ATOM 721 C CA . MET A 1 88 ? -3.241 -0.195 -19.375 1.00 90.62 88 MET A CA 1
ATOM 722 C C . MET A 1 88 ? -2.893 -1.105 -18.192 1.00 90.62 88 MET A C 1
ATOM 724 O O . MET A 1 88 ? -3.507 -0.991 -17.132 1.00 90.62 88 MET A O 1
ATOM 728 N N . THR A 1 89 ? -1.896 -1.974 -18.358 1.00 91.44 89 THR A N 1
ATOM 729 C CA . THR A 1 89 ? -1.410 -2.860 -17.290 1.00 91.44 89 THR A CA 1
ATOM 730 C C . THR A 1 89 ? -0.852 -2.051 -16.122 1.00 91.44 89 THR A C 1
ATOM 732 O O . THR A 1 89 ? -1.200 -2.320 -14.973 1.00 91.44 89 THR A O 1
ATOM 735 N N . ASP A 1 90 ? -0.075 -1.006 -16.408 1.00 90.44 90 ASP A N 1
ATOM 736 C CA . ASP A 1 90 ? 0.487 -0.128 -15.382 1.00 90.44 90 ASP A CA 1
ATOM 737 C C . ASP A 1 90 ? -0.606 0.596 -14.586 1.00 90.44 90 ASP A C 1
ATOM 739 O O . ASP A 1 90 ? -0.534 0.658 -13.361 1.00 90.44 90 ASP A O 1
ATOM 743 N N . ILE A 1 91 ? -1.662 1.099 -15.243 1.00 90.56 91 ILE A N 1
ATOM 744 C CA . ILE A 1 91 ? -2.795 1.736 -14.546 1.00 90.56 91 ILE A CA 1
ATOM 745 C C . ILE A 1 91 ? -3.470 0.754 -13.592 1.00 90.56 91 ILE A C 1
ATOM 747 O O . ILE A 1 91 ? -3.756 1.116 -12.450 1.00 90.56 91 ILE A O 1
ATOM 751 N N . VAL A 1 92 ? -3.728 -0.476 -14.043 1.00 90.75 92 VAL A N 1
ATOM 752 C CA . VAL A 1 92 ? -4.366 -1.501 -13.206 1.00 90.75 92 VAL A CA 1
ATOM 753 C C . VAL A 1 92 ? -3.476 -1.844 -12.013 1.00 90.75 92 VAL A C 1
ATOM 755 O O . VAL A 1 92 ? -3.962 -1.869 -10.884 1.00 90.75 92 VAL A O 1
ATOM 758 N N . SER A 1 93 ? -2.176 -2.040 -12.245 1.00 87.56 93 SER A N 1
ATOM 759 C CA . SER A 1 93 ? -1.212 -2.360 -11.189 1.00 87.56 93 SER A CA 1
ATOM 760 C C . SER A 1 93 ? -1.108 -1.245 -10.145 1.00 87.56 93 SER A C 1
ATOM 762 O O . SER A 1 93 ? -1.210 -1.516 -8.952 1.00 87.56 93 SER A O 1
ATOM 764 N N . LEU A 1 94 ? -0.964 0.012 -10.579 1.00 87.50 94 LEU A N 1
ATOM 765 C CA . LEU A 1 94 ? -0.851 1.168 -9.681 1.00 87.50 94 LEU A CA 1
ATOM 766 C C . LEU A 1 94 ? -2.150 1.428 -8.910 1.00 87.50 94 LEU A C 1
ATOM 768 O O . LEU A 1 94 ? -2.117 1.809 -7.743 1.00 87.50 94 LEU A O 1
ATOM 772 N N . SER A 1 95 ? -3.303 1.201 -9.544 1.00 85.12 95 SER A N 1
ATOM 773 C CA . SER A 1 95 ? -4.603 1.345 -8.881 1.00 85.12 95 SER A CA 1
ATOM 774 C C . SER A 1 95 ? -4.786 0.294 -7.787 1.00 85.12 95 SER A C 1
ATOM 776 O O . SER A 1 95 ? -5.270 0.608 -6.702 1.00 85.12 95 SER A O 1
ATOM 778 N N . TYR A 1 96 ? -4.387 -0.952 -8.055 1.00 85.38 96 TYR A N 1
ATOM 779 C CA . TYR A 1 96 ? -4.446 -2.028 -7.070 1.00 85.38 96 TYR A CA 1
ATOM 780 C C . TYR A 1 96 ? -3.556 -1.742 -5.853 1.00 85.38 96 TYR A C 1
ATOM 782 O O . TYR A 1 96 ? -4.014 -1.903 -4.725 1.00 85.38 96 TYR A O 1
ATOM 790 N N . ASP A 1 97 ? -2.333 -1.258 -6.073 1.00 80.19 97 ASP A N 1
ATOM 791 C CA . ASP A 1 97 ? -1.387 -0.929 -5.000 1.00 80.19 97 ASP A CA 1
ATOM 792 C C . ASP A 1 97 ? -1.953 0.142 -4.046 1.00 80.19 97 ASP A C 1
ATOM 794 O O . ASP A 1 97 ? -2.031 -0.065 -2.833 1.00 80.19 97 ASP A O 1
ATOM 798 N N . ILE A 1 98 ? -2.517 1.224 -4.605 1.00 82.44 98 ILE A N 1
ATOM 799 C CA . ILE A 1 98 ? -3.218 2.269 -3.836 1.00 82.44 98 ILE A CA 1
ATOM 800 C C . ILE A 1 98 ? -4.391 1.681 -3.035 1.00 82.44 98 ILE A C 1
ATOM 802 O O . ILE A 1 98 ? -4.587 2.020 -1.865 1.00 82.44 98 ILE A O 1
ATOM 806 N N . HIS A 1 99 ? -5.195 0.805 -3.646 1.00 83.06 99 HIS A N 1
ATOM 807 C CA . HIS A 1 99 ? -6.328 0.182 -2.960 1.00 83.06 99 HIS A CA 1
ATOM 808 C C . HIS A 1 99 ? -5.886 -0.668 -1.767 1.00 83.06 99 HIS A C 1
ATOM 810 O O . HIS A 1 99 ? -6.532 -0.614 -0.719 1.00 83.06 99 HIS A O 1
ATOM 816 N N . VAL A 1 100 ? -4.802 -1.434 -1.904 1.00 80.31 100 VAL A N 1
ATOM 817 C CA . VAL A 1 100 ? -4.274 -2.272 -0.822 1.00 80.31 100 VAL A CA 1
ATOM 818 C C . VAL A 1 100 ? -3.769 -1.412 0.335 1.00 80.31 100 VAL A C 1
ATOM 820 O O . VAL A 1 100 ? -4.178 -1.654 1.472 1.00 80.31 100 VAL A O 1
ATOM 823 N N . GLU A 1 101 ? -2.966 -0.376 0.070 1.00 77.88 101 GLU A N 1
ATOM 824 C CA . GLU A 1 101 ? -2.474 0.532 1.118 1.00 77.88 101 GLU A CA 1
ATOM 825 C C . GLU A 1 101 ? -3.625 1.210 1.880 1.00 77.88 101 GLU A C 1
ATOM 827 O O . GLU A 1 101 ? -3.654 1.203 3.114 1.00 77.88 101 GLU A O 1
ATOM 832 N N . ILE A 1 102 ? -4.624 1.741 1.164 1.00 78.19 102 ILE A N 1
ATOM 833 C CA . ILE A 1 102 ? -5.792 2.388 1.782 1.00 78.19 102 ILE A CA 1
ATOM 834 C C . ILE A 1 102 ? -6.581 1.397 2.642 1.00 78.19 102 ILE A C 1
ATOM 836 O O . ILE A 1 102 ? -7.018 1.740 3.744 1.00 78.19 102 ILE A O 1
ATOM 840 N N . VAL A 1 103 ? -6.780 0.169 2.158 1.00 75.88 103 VAL A N 1
ATOM 841 C CA . VAL A 1 103 ? -7.511 -0.868 2.894 1.00 75.88 103 VAL A CA 1
ATOM 842 C C . VAL A 1 103 ? -6.769 -1.259 4.173 1.00 75.88 103 VAL A C 1
ATOM 844 O O . VAL A 1 103 ? -7.414 -1.411 5.211 1.00 75.88 103 VAL A O 1
ATOM 847 N N . GLU A 1 104 ? -5.442 -1.379 4.142 1.00 75.62 104 GLU A N 1
ATOM 848 C CA . GLU A 1 104 ? -4.633 -1.663 5.335 1.00 75.62 104 GLU A CA 1
ATOM 849 C C . GLU A 1 104 ? -4.728 -0.538 6.375 1.00 75.62 104 GLU A C 1
ATOM 851 O O . GLU A 1 104 ? -4.984 -0.801 7.552 1.00 75.62 104 GLU A O 1
ATOM 856 N N . VAL A 1 105 ? -4.637 0.724 5.948 1.00 75.31 105 VAL A N 1
ATOM 857 C CA . VAL A 1 105 ? -4.819 1.881 6.840 1.00 75.31 105 VAL A CA 1
ATOM 858 C C . VAL A 1 105 ? -6.228 1.894 7.440 1.00 75.31 105 VAL A C 1
ATOM 860 O O . VAL A 1 105 ? -6.402 2.050 8.650 1.00 75.31 105 VAL A O 1
ATOM 863 N N . TYR A 1 106 ? -7.253 1.668 6.618 1.00 76.75 106 TYR A N 1
ATOM 864 C CA . TYR A 1 106 ? -8.643 1.623 7.068 1.00 76.75 106 TYR A CA 1
ATOM 865 C C . TYR A 1 106 ? -8.905 0.495 8.081 1.00 76.75 106 TYR A C 1
ATOM 867 O O . TYR A 1 106 ? -9.652 0.691 9.045 1.00 76.75 106 TYR A O 1
ATOM 875 N N . LYS A 1 107 ? -8.268 -0.675 7.917 1.00 74.12 107 LYS A N 1
ATOM 876 C CA . LYS A 1 107 ? -8.345 -1.781 8.888 1.00 74.12 107 LYS A CA 1
ATOM 877 C C . LYS A 1 107 ? -7.824 -1.366 10.264 1.00 74.12 107 LYS A C 1
ATOM 879 O O . LYS A 1 107 ? -8.455 -1.705 11.262 1.00 74.12 107 LYS A O 1
ATOM 884 N N . ILE A 1 108 ? -6.736 -0.594 10.324 1.00 74.12 108 ILE A N 1
ATOM 885 C CA . ILE A 1 108 ? -6.179 -0.088 11.589 1.00 74.12 108 ILE A CA 1
ATOM 886 C C . ILE A 1 108 ? -7.164 0.874 12.266 1.00 74.12 108 ILE A C 1
ATOM 888 O O . ILE A 1 108 ? -7.437 0.751 13.459 1.00 74.12 108 ILE A O 1
ATOM 892 N N . PHE A 1 109 ? -7.778 1.791 11.513 1.00 77.62 109 PHE A N 1
ATOM 893 C CA . PHE A 1 109 ? -8.774 2.714 12.075 1.00 77.62 109 PHE A CA 1
ATOM 894 C C . PHE A 1 109 ? -10.033 2.011 12.594 1.00 77.62 109 PHE A C 1
ATOM 896 O O . PHE A 1 109 ? -10.651 2.487 13.547 1.00 77.62 109 PHE A O 1
ATOM 903 N N . LYS A 1 110 ? -10.389 0.850 12.033 1.00 71.62 110 LYS A N 1
ATOM 904 C CA . LYS A 1 110 ? -11.499 0.014 12.515 1.00 71.62 110 LYS A CA 1
ATOM 905 C C . LYS A 1 110 ? -11.275 -0.599 13.905 1.00 71.62 110 LYS A C 1
ATOM 907 O O . LYS A 1 110 ? -12.244 -1.036 14.520 1.00 71.62 110 LYS A O 1
ATOM 912 N N . ILE A 1 111 ? -10.054 -0.581 14.441 1.00 73.31 111 ILE A N 1
ATOM 913 C CA . ILE A 1 111 ? -9.769 -1.036 15.814 1.00 73.31 111 ILE A CA 1
ATOM 914 C C . ILE A 1 111 ? -10.428 -0.113 16.845 1.00 73.31 111 ILE A C 1
ATOM 916 O O . ILE A 1 111 ? -10.933 -0.579 17.865 1.00 73.31 111 ILE A O 1
ATOM 920 N N . ILE A 1 112 ? -10.452 1.194 16.571 1.00 80.69 112 ILE A N 1
ATOM 921 C CA . ILE A 1 112 ? -10.989 2.209 17.484 1.00 80.69 112 ILE A CA 1
ATOM 922 C C . ILE A 1 112 ? -12.458 1.922 17.836 1.00 80.69 112 ILE A C 1
ATOM 924 O O . ILE A 1 112 ? -12.748 1.789 19.027 1.00 80.69 112 ILE A O 1
ATOM 928 N N . PRO A 1 113 ? -13.391 1.775 16.870 1.00 78.06 113 PRO A N 1
ATOM 929 C CA . PRO A 1 113 ? -14.769 1.420 17.191 1.00 78.06 113 PRO A CA 1
ATOM 930 C C . PRO A 1 113 ? -14.874 0.040 17.853 1.00 78.06 113 PRO A C 1
ATOM 932 O O . PRO A 1 113 ? -15.620 -0.070 18.818 1.00 78.06 113 PRO A O 1
ATOM 935 N N . CYS A 1 114 ? -14.064 -0.950 17.450 1.00 72.75 114 CYS A N 1
ATOM 936 C CA . CYS A 1 114 ? -14.037 -2.288 18.064 1.00 72.75 114 CYS A CA 1
ATOM 937 C C . CYS A 1 114 ? -13.727 -2.276 19.572 1.00 72.75 114 CYS A C 1
ATOM 939 O O . CYS A 1 114 ? -14.141 -3.184 20.282 1.00 72.75 114 CYS A O 1
ATOM 941 N N . ILE A 1 115 ? -12.990 -1.283 20.080 1.00 78.94 115 ILE A N 1
ATOM 942 C CA . ILE A 1 115 ? -12.707 -1.131 21.519 1.00 78.94 115 ILE A CA 1
ATOM 943 C C . ILE A 1 115 ? -13.721 -0.184 22.171 1.00 78.94 115 ILE A C 1
ATOM 945 O O . ILE A 1 115 ? -14.221 -0.443 23.268 1.00 78.94 115 ILE A O 1
ATOM 949 N N . LEU A 1 116 ? -14.048 0.916 21.490 1.00 82.62 116 LEU A N 1
ATOM 950 C CA . LEU A 1 116 ? -14.916 1.961 22.019 1.00 82.62 116 LEU A CA 1
ATOM 951 C C . LEU A 1 116 ? -16.360 1.474 22.210 1.00 82.62 116 LEU A C 1
ATOM 953 O O . LEU A 1 116 ? -16.962 1.768 23.242 1.00 82.62 116 LEU A O 1
ATOM 957 N N . PHE A 1 117 ? -16.909 0.704 21.264 1.00 78.94 117 PHE A N 1
ATOM 958 C CA . PHE A 1 117 ? -18.275 0.177 21.349 1.00 78.94 117 PHE A CA 1
ATOM 959 C C . PHE A 1 117 ? -18.487 -0.737 22.564 1.00 78.94 117 PHE A C 1
ATOM 961 O O . PHE A 1 117 ? -19.419 -0.474 23.330 1.00 78.94 117 PHE A O 1
ATOM 968 N N . PRO A 1 118 ? -17.634 -1.750 22.821 1.00 78.62 118 PRO A N 1
ATOM 969 C CA . PRO A 1 118 ? -17.652 -2.533 24.057 1.00 78.62 118 PRO A CA 1
ATOM 970 C C . PRO A 1 118 ? -17.653 -1.704 25.340 1.00 78.62 118 PRO A C 1
ATOM 972 O O . PRO A 1 118 ? -18.450 -1.965 26.243 1.00 78.62 118 PRO A O 1
ATOM 975 N N . ILE A 1 119 ? -16.781 -0.695 25.423 1.00 84.94 119 ILE A N 1
ATOM 976 C CA . ILE A 1 119 ? -16.643 0.151 26.614 1.00 84.94 119 ILE A CA 1
ATOM 977 C C . ILE A 1 119 ? -17.919 0.965 26.836 1.00 84.94 119 ILE A C 1
ATOM 979 O O . ILE A 1 119 ? -18.476 0.959 27.936 1.00 84.94 119 ILE A O 1
ATOM 983 N N . VAL A 1 120 ? -18.417 1.627 25.788 1.00 84.31 120 VAL A N 1
ATOM 984 C CA . VAL A 1 120 ? -19.653 2.418 25.851 1.00 84.31 120 VAL A CA 1
ATOM 985 C C . VAL A 1 120 ? -20.846 1.526 26.198 1.00 84.31 120 VAL A C 1
ATOM 987 O O . VAL A 1 120 ? -21.657 1.896 27.046 1.00 84.31 120 VAL A O 1
ATOM 990 N N . ALA A 1 121 ? -20.937 0.327 25.617 1.00 81.06 121 ALA A N 1
ATOM 991 C CA . ALA A 1 121 ? -21.991 -0.634 25.928 1.00 81.06 121 ALA A CA 1
ATOM 992 C C . ALA A 1 121 ? -21.941 -1.090 27.396 1.00 81.06 121 ALA A C 1
ATOM 994 O O . ALA A 1 121 ? -22.978 -1.142 28.061 1.00 81.06 121 ALA A O 1
ATOM 995 N N . PHE A 1 122 ? -20.750 -1.370 27.932 1.00 83.12 122 PHE A N 1
ATOM 996 C CA . PHE A 1 122 ? -20.579 -1.741 29.336 1.00 83.12 122 PHE A CA 1
ATOM 997 C C . PHE A 1 122 ? -21.002 -0.611 30.283 1.00 83.12 122 PHE A C 1
ATOM 999 O O . PHE A 1 122 ? -21.784 -0.848 31.208 1.00 83.12 122 PHE A O 1
ATOM 1006 N N . LEU A 1 123 ? -20.550 0.622 30.024 1.00 87.62 123 LEU A N 1
ATOM 1007 C CA . LEU A 1 123 ? -20.934 1.807 30.797 1.00 87.62 123 LEU A CA 1
ATOM 1008 C C . LEU A 1 123 ? -22.446 2.048 30.749 1.00 87.62 123 LEU A C 1
ATOM 1010 O O . LEU A 1 123 ? -23.068 2.290 31.783 1.00 87.62 123 LEU A O 1
ATOM 1014 N N . LEU A 1 124 ? -23.060 1.910 29.571 1.00 81.62 124 LEU A N 1
ATOM 1015 C CA . LEU A 1 124 ? -24.502 2.059 29.400 1.00 81.62 124 LEU A CA 1
ATOM 1016 C C . LEU A 1 124 ? -25.273 1.018 30.223 1.00 81.62 124 LEU A C 1
ATOM 1018 O O . LEU A 1 124 ? -26.214 1.362 30.937 1.00 81.62 124 LEU A O 1
ATOM 1022 N N . VAL A 1 125 ? -24.868 -0.255 30.173 1.00 82.00 125 VAL A N 1
ATOM 1023 C CA . VAL A 1 125 ? -25.490 -1.321 30.975 1.00 82.00 125 VAL A CA 1
ATOM 1024 C C . VAL A 1 125 ? -25.294 -1.071 32.471 1.00 82.00 125 VAL A C 1
ATOM 1026 O O . VAL A 1 125 ? -26.221 -1.310 33.250 1.00 82.00 125 VAL A O 1
ATOM 1029 N N . TYR A 1 126 ? -24.125 -0.578 32.882 1.00 85.88 126 TYR A N 1
ATOM 1030 C CA . TYR A 1 126 ? -23.840 -0.227 34.270 1.00 85.88 126 TYR A CA 1
ATOM 1031 C C . TYR A 1 126 ? -24.765 0.889 34.777 1.00 85.88 126 TYR A C 1
ATOM 1033 O O . TYR A 1 126 ? -25.449 0.700 35.787 1.00 85.88 126 TYR A O 1
ATOM 1041 N N . GLU A 1 127 ? -24.872 2.000 34.046 1.00 86.06 127 GLU A N 1
ATOM 1042 C CA . GLU A 1 127 ? -25.755 3.115 34.407 1.00 86.06 127 GLU A CA 1
ATOM 1043 C C . GLU A 1 127 ? -27.234 2.704 34.391 1.00 86.06 127 GLU A C 1
ATOM 1045 O O . GLU A 1 127 ? -27.988 3.042 35.306 1.00 86.06 127 GLU A O 1
ATOM 1050 N N . LEU A 1 128 ? -27.654 1.874 33.427 1.00 81.25 128 LEU A N 1
ATOM 1051 C CA . LEU A 1 128 ? -29.011 1.320 33.395 1.00 81.25 128 LEU A CA 1
ATOM 1052 C C . LEU A 1 128 ? -29.310 0.441 34.619 1.00 81.25 128 LEU A C 1
ATOM 1054 O O . LEU A 1 128 ? -30.406 0.522 35.184 1.00 81.25 128 LEU A O 1
ATOM 1058 N N . ARG A 1 129 ? -28.358 -0.393 35.061 1.00 80.69 129 ARG A N 1
ATOM 1059 C CA . ARG A 1 129 ? -28.508 -1.219 36.274 1.00 80.69 129 ARG A CA 1
ATOM 1060 C C . ARG A 1 129 ? -28.555 -0.358 37.532 1.00 80.69 129 ARG A C 1
ATOM 1062 O O . ARG A 1 129 ? -29.440 -0.561 38.363 1.00 80.69 129 ARG A O 1
ATOM 1069 N N . LYS A 1 130 ? -27.665 0.629 37.642 1.00 85.38 130 LYS A N 1
ATOM 1070 C CA . LYS A 1 130 ? -27.606 1.574 38.763 1.00 85.38 130 LYS A CA 1
ATOM 1071 C C . LYS A 1 130 ? -28.895 2.391 38.883 1.00 85.38 130 LYS A C 1
ATOM 1073 O O . LYS A 1 130 ? -29.482 2.456 39.961 1.00 85.38 130 LYS A O 1
ATOM 1078 N N . ALA A 1 131 ? -29.400 2.940 37.777 1.00 79.12 131 ALA A N 1
ATOM 1079 C CA . ALA A 1 131 ? -30.660 3.683 37.747 1.00 79.12 131 ALA A CA 1
ATOM 1080 C C . ALA A 1 131 ? -31.864 2.803 38.129 1.00 79.12 131 ALA A C 1
ATOM 1082 O O . ALA A 1 131 ? -32.778 3.254 38.824 1.00 79.12 131 ALA A O 1
ATOM 1083 N N . LYS A 1 132 ? -31.863 1.531 37.713 1.00 77.69 132 LYS A N 1
ATOM 1084 C CA . LYS A 1 132 ? -32.908 0.564 38.069 1.00 77.69 132 LYS A CA 1
ATOM 1085 C C . LYS A 1 132 ? -32.897 0.213 39.556 1.00 77.69 132 LYS A C 1
ATOM 1087 O O . LYS A 1 132 ? -33.961 0.174 40.169 1.00 77.69 132 LYS A O 1
ATOM 1092 N N . GLU A 1 133 ? -31.719 -0.005 40.134 1.00 81.56 133 GLU A N 1
ATOM 1093 C CA . GLU A 1 133 ? -31.533 -0.230 41.572 1.00 81.56 133 GLU A CA 1
ATOM 1094 C C . GLU A 1 133 ? -32.057 0.972 42.381 1.00 81.56 133 GLU A C 1
ATOM 1096 O O . GLU A 1 133 ? -32.827 0.803 43.328 1.00 81.56 133 GLU A O 1
ATOM 1101 N N . HIS A 1 134 ? -31.738 2.196 41.943 1.00 77.25 134 HIS A N 1
ATOM 1102 C CA . HIS A 1 134 ? -32.181 3.431 42.596 1.00 77.25 134 HIS A CA 1
ATOM 1103 C C . HIS A 1 134 ? -33.708 3.618 42.555 1.00 77.25 134 HIS A C 1
ATOM 1105 O O . HIS A 1 134 ? -34.313 3.988 43.562 1.00 77.25 134 HIS A O 1
ATOM 1111 N N . ARG A 1 135 ? -34.356 3.309 41.420 1.00 71.25 135 ARG A N 1
ATOM 1112 C CA . ARG A 1 135 ? -35.829 3.314 41.304 1.00 71.25 135 ARG A CA 1
ATOM 1113 C C . ARG A 1 135 ? -36.477 2.228 42.161 1.00 71.25 135 ARG A C 1
ATOM 1115 O O . ARG A 1 135 ? -37.526 2.465 42.752 1.00 71.25 135 ARG A O 1
ATOM 1122 N N . ARG A 1 136 ? -35.854 1.048 42.263 1.00 69.19 136 ARG A N 1
ATOM 1123 C CA . ARG A 1 136 ? -36.369 -0.076 43.061 1.00 69.19 136 ARG A CA 1
ATOM 1124 C C . ARG A 1 136 ? -36.374 0.236 44.559 1.00 69.19 136 ARG A C 1
ATOM 1126 O O . ARG A 1 136 ? -37.300 -0.179 45.243 1.00 69.19 136 ARG A O 1
ATOM 1133 N N . ARG A 1 137 ? -35.396 1.006 45.050 1.00 69.81 137 ARG A N 1
ATOM 1134 C CA . ARG A 1 137 ? -35.333 1.465 46.451 1.00 69.81 137 ARG A CA 1
ATOM 1135 C C . ARG A 1 137 ? -36.376 2.540 46.792 1.00 69.81 137 ARG A C 1
ATOM 1137 O O . ARG A 1 137 ? -36.801 2.604 47.937 1.00 69.81 137 ARG A O 1
ATOM 1144 N N . MET A 1 138 ? -36.815 3.342 45.816 1.00 64.38 138 MET A N 1
ATOM 1145 C CA . MET A 1 138 ? -37.861 4.369 45.992 1.00 64.38 138 MET A CA 1
ATOM 1146 C C . MET A 1 138 ? -39.300 3.847 45.808 1.00 64.38 138 MET A C 1
ATOM 1148 O O . MET A 1 138 ? -40.249 4.517 46.198 1.00 64.38 138 MET A O 1
ATOM 1152 N N . SER A 1 139 ? -39.489 2.658 45.226 1.00 56.78 139 SER A N 1
ATOM 1153 C CA . SER A 1 139 ? -40.80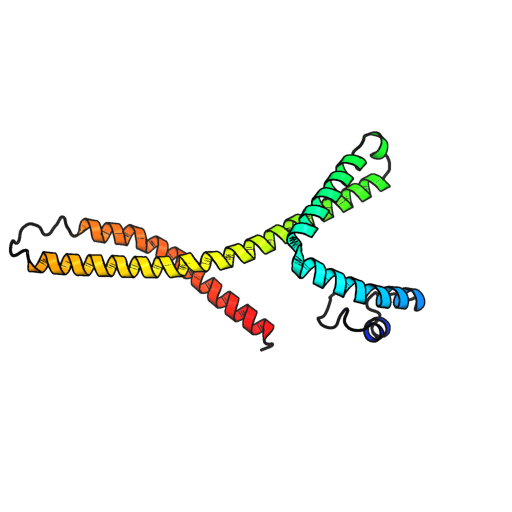7 2.097 44.899 1.00 56.78 139 SER A CA 1
ATOM 1154 C C . SER A 1 139 ? -41.220 0.994 45.884 1.00 56.78 139 SER A C 1
ATOM 1156 O O . SER A 1 139 ? -40.955 -0.184 45.648 1.00 56.78 139 SER A O 1
ATOM 1158 N N . GLN A 1 140 ? -41.952 1.351 46.944 1.00 56.50 140 GLN A N 1
ATOM 1159 C CA . GLN A 1 140 ? -42.659 0.391 47.812 1.00 56.50 140 GLN A CA 1
ATOM 1160 C C . GLN A 1 140 ? -43.996 -0.132 47.234 1.00 56.50 140 GLN A C 1
ATOM 1162 O O . GLN A 1 140 ? -44.681 -0.903 47.901 1.00 56.50 140 GLN A O 1
ATOM 1167 N N . SER A 1 141 ? -44.392 0.213 46.002 1.00 51.66 141 SER A N 1
ATOM 1168 C CA . SER A 1 141 ? -45.692 -0.217 45.455 1.00 51.66 141 SER A CA 1
ATOM 1169 C C . SER A 1 141 ? -45.568 -1.383 44.465 1.00 51.66 141 SER A C 1
ATOM 1171 O O . SER A 1 141 ? -44.886 -1.298 43.445 1.00 51.66 141 SER A O 1
ATOM 1173 N N . LYS A 1 142 ? -46.247 -2.494 44.774 1.00 50.03 142 LYS A N 1
ATOM 1174 C CA . LYS A 1 142 ? -46.147 -3.805 44.106 1.00 50.03 142 LYS A CA 1
ATOM 1175 C C . LYS A 1 142 ? -46.735 -3.894 42.682 1.00 50.03 142 LYS A C 1
ATOM 1177 O O . LYS A 1 142 ? -46.671 -4.973 42.106 1.00 50.03 142 LYS A O 1
ATOM 1182 N N . ASN A 1 143 ? -47.227 -2.813 42.066 1.00 50.50 143 ASN A N 1
ATOM 1183 C CA . ASN A 1 143 ? -48.009 -2.911 40.816 1.00 50.50 143 ASN A CA 1
ATOM 1184 C C . ASN A 1 143 ? -47.408 -2.268 39.543 1.00 50.50 143 ASN A C 1
ATOM 1186 O O . ASN A 1 143 ? -48.074 -2.257 38.516 1.00 50.50 143 ASN A O 1
ATOM 1190 N N . ALA A 1 144 ? -46.150 -1.808 39.534 1.00 47.28 144 ALA A N 1
ATOM 1191 C CA . ALA A 1 144 ? -45.526 -1.184 38.344 1.00 47.28 144 ALA A CA 1
ATOM 1192 C C . ALA A 1 144 ? -44.379 -2.009 37.707 1.00 47.28 144 ALA A C 1
ATOM 1194 O O . ALA A 1 144 ? -43.490 -1.473 37.045 1.00 47.28 144 ALA A O 1
ATOM 1195 N N . ALA A 1 145 ? -44.349 -3.329 37.923 1.00 48.34 145 ALA A N 1
ATOM 1196 C CA . ALA A 1 145 ? -43.192 -4.177 37.603 1.00 48.34 145 ALA A CA 1
ATOM 1197 C C . ALA A 1 145 ? -42.994 -4.518 36.108 1.00 48.34 145 ALA A C 1
ATOM 1199 O O . ALA A 1 145 ? -41.957 -5.090 35.754 1.00 48.34 145 ALA A O 1
ATOM 1200 N N . ASN A 1 146 ? -43.941 -4.171 35.229 1.00 49.16 146 ASN A N 1
ATOM 1201 C CA . ASN A 1 146 ? -43.916 -4.626 33.834 1.00 49.16 146 ASN A CA 1
ATOM 1202 C C . ASN A 1 146 ? -43.315 -3.631 32.828 1.00 49.16 146 ASN A C 1
ATOM 1204 O O . ASN A 1 146 ? -42.812 -4.079 31.801 1.00 49.16 146 ASN A O 1
ATOM 1208 N N . ASP A 1 147 ? -43.245 -2.331 33.128 1.00 48.50 147 ASP A N 1
ATOM 1209 C CA . ASP A 1 147 ? -42.925 -1.328 32.095 1.00 48.50 147 ASP A CA 1
ATOM 1210 C C . ASP A 1 147 ? -41.423 -0.950 32.035 1.00 48.50 147 ASP A C 1
ATOM 1212 O O . ASP A 1 147 ? -40.810 -0.842 30.975 1.00 48.50 147 ASP A O 1
ATOM 1216 N N . SER A 1 148 ? -40.731 -0.921 33.181 1.00 46.22 148 SER A N 1
ATOM 1217 C CA . SER A 1 148 ? -39.279 -0.642 33.257 1.00 46.22 148 SER A CA 1
ATOM 1218 C C . SER A 1 148 ? -38.384 -1.785 32.737 1.00 46.22 148 SER A C 1
ATOM 1220 O O . SER A 1 148 ? -37.195 -1.581 32.472 1.00 46.22 148 SER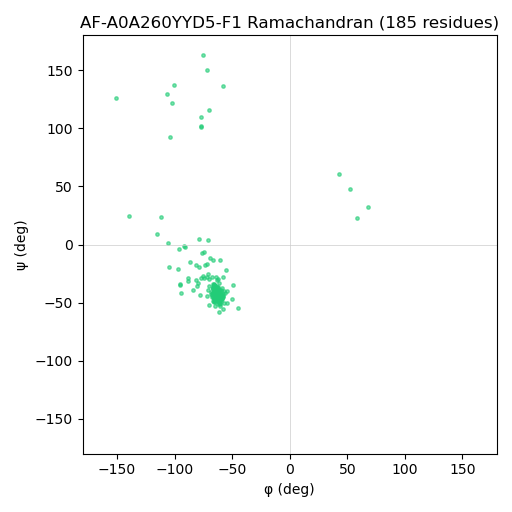 A O 1
ATOM 1222 N N . LYS A 1 149 ? -38.917 -3.007 32.603 1.00 51.88 149 LYS A N 1
ATOM 1223 C CA . LYS A 1 149 ? -38.166 -4.194 32.150 1.00 51.88 149 LYS A CA 1
ATOM 1224 C C . LYS A 1 149 ? -37.979 -4.214 30.622 1.00 51.88 149 LYS A C 1
ATOM 1226 O O . LYS A 1 149 ? -37.071 -4.898 30.152 1.00 51.88 149 LYS A O 1
ATOM 1231 N N . SER A 1 150 ? -38.803 -3.458 29.890 1.00 61.41 150 SER A N 1
ATOM 1232 C CA . SER A 1 150 ? -38.830 -3.380 28.424 1.00 61.41 150 SER A CA 1
ATOM 1233 C C . SER A 1 150 ? -37.600 -2.664 27.852 1.00 61.41 150 SER A C 1
ATOM 1235 O O . SER A 1 150 ? -36.856 -3.247 27.065 1.00 61.41 150 SER A O 1
ATOM 1237 N N . ASN A 1 151 ? -37.286 -1.460 28.343 1.00 60.31 151 ASN A N 1
ATOM 1238 C CA . ASN A 1 151 ? -36.235 -0.619 27.753 1.00 60.31 151 ASN A CA 1
ATOM 1239 C C . ASN A 1 151 ? -34.823 -1.212 27.904 1.00 60.31 151 ASN A C 1
ATOM 1241 O O . ASN A 1 151 ? -34.027 -1.154 26.974 1.00 60.31 151 ASN A O 1
ATOM 1245 N N . THR A 1 152 ? -34.503 -1.854 29.034 1.00 64.62 152 THR A N 1
ATOM 1246 C CA . THR A 1 152 ? -33.202 -2.533 29.206 1.00 64.62 152 THR A CA 1
ATOM 1247 C C . THR A 1 152 ? -33.087 -3.786 28.335 1.00 64.62 152 THR A C 1
ATOM 1249 O O . THR A 1 152 ? -32.007 -4.074 27.829 1.00 64.62 152 THR A O 1
ATOM 1252 N N . LYS A 1 153 ? -34.187 -4.533 28.144 1.00 67.12 153 LYS A N 1
ATOM 1253 C CA . LYS A 1 153 ? -34.214 -5.680 27.224 1.00 67.12 153 LYS A CA 1
ATOM 1254 C C . LYS A 1 153 ? -34.033 -5.226 25.782 1.00 67.12 153 LYS A C 1
ATOM 1256 O O . LYS A 1 153 ? -33.281 -5.868 25.067 1.00 67.12 153 LYS A O 1
ATOM 1261 N N . LEU A 1 154 ? -34.667 -4.123 25.390 1.00 71.81 154 LEU A N 1
ATOM 1262 C CA . LEU A 1 154 ? -34.537 -3.547 24.056 1.00 71.81 154 LEU A CA 1
ATOM 1263 C C . LEU A 1 154 ? -33.103 -3.076 23.780 1.00 71.81 154 LEU A C 1
ATOM 1265 O O . LEU A 1 154 ? -32.528 -3.448 22.765 1.00 71.81 154 LEU A O 1
ATOM 1269 N N . VAL A 1 155 ? -32.496 -2.332 24.712 1.00 71.38 155 VAL A N 1
ATOM 1270 C CA . VAL A 1 155 ? -31.102 -1.873 24.582 1.00 71.38 155 VAL A CA 1
ATOM 1271 C C . VAL A 1 155 ? -30.139 -3.056 24.481 1.00 71.38 155 VAL A C 1
ATOM 1273 O O . VAL A 1 155 ? -29.273 -3.047 23.611 1.00 71.38 155 VAL A O 1
ATOM 1276 N N . LEU A 1 156 ? -30.316 -4.098 25.303 1.00 70.19 156 LEU A N 1
ATOM 1277 C CA . LEU A 1 156 ? -29.523 -5.330 25.213 1.00 70.19 156 LEU A CA 1
ATOM 1278 C C . LEU A 1 156 ? -29.756 -6.069 23.891 1.0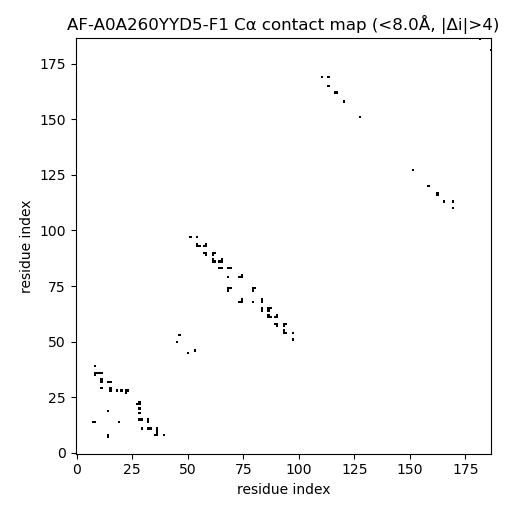0 70.19 156 LEU A C 1
ATOM 1280 O O . LEU A 1 156 ? -28.797 -6.519 23.281 1.00 70.19 156 LEU A O 1
ATOM 1284 N N . PHE A 1 157 ? -31.000 -6.161 23.419 1.00 77.44 157 PHE A N 1
ATOM 1285 C CA . PHE A 1 157 ? -31.331 -6.803 22.144 1.00 77.44 157 PHE A CA 1
ATOM 1286 C C . PHE A 1 157 ? -30.698 -6.079 20.950 1.00 77.44 157 PHE A C 1
ATOM 1288 O O . PHE A 1 157 ? -30.343 -6.718 19.967 1.00 77.44 157 PHE A O 1
ATOM 1295 N N . LEU A 1 158 ? -30.510 -4.761 21.053 1.00 73.19 158 LEU A N 1
ATOM 1296 C CA . LEU A 1 158 ? -29.860 -3.952 20.025 1.00 73.19 158 LEU A CA 1
ATOM 1297 C C . LEU A 1 158 ? -28.321 -4.034 20.080 1.00 73.19 158 LEU A C 1
ATOM 1299 O O . LEU A 1 158 ? -27.671 -4.011 19.040 1.00 73.19 158 LEU A O 1
ATOM 1303 N N . THR A 1 159 ? -27.725 -4.135 21.274 1.00 74.38 159 THR A N 1
ATOM 1304 C CA . THR A 1 159 ? -26.255 -4.130 21.457 1.00 74.38 159 THR A CA 1
ATOM 1305 C C . THR A 1 159 ? -25.610 -5.514 21.375 1.00 74.38 159 THR A C 1
ATOM 1307 O O . THR A 1 159 ? -24.476 -5.624 20.913 1.00 74.38 159 THR A O 1
ATOM 1310 N N . LEU A 1 160 ? -26.310 -6.580 21.777 1.00 77.44 160 LEU A N 1
ATOM 1311 C CA . LEU A 1 160 ? -25.774 -7.947 21.770 1.00 77.44 160 LEU A CA 1
ATOM 1312 C C . LEU A 1 160 ? -25.351 -8.437 20.367 1.00 77.44 160 LEU A C 1
ATOM 1314 O O . LEU A 1 160 ? -24.261 -8.995 20.255 1.00 77.44 160 LEU A O 1
ATOM 1318 N N . PRO A 1 161 ? -26.140 -8.226 19.291 1.00 81.31 161 PRO A N 1
ATOM 1319 C CA . PRO A 1 161 ? -25.766 -8.675 17.949 1.00 81.31 161 PRO A CA 1
ATOM 1320 C 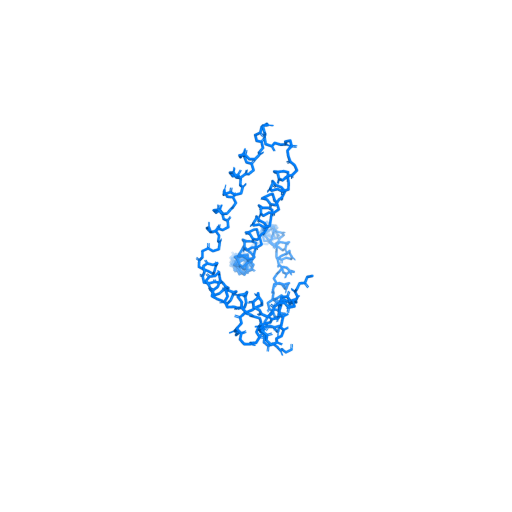C . PRO A 1 161 ? -24.540 -7.936 17.412 1.00 81.31 161 PRO A C 1
ATOM 1322 O O . PRO A 1 161 ? -23.683 -8.547 16.783 1.00 81.31 161 PRO A O 1
ATOM 1325 N N . PHE A 1 162 ? -24.438 -6.634 17.699 1.00 74.25 162 PHE A N 1
ATOM 1326 C CA . PHE A 1 162 ? -23.305 -5.805 17.296 1.00 74.25 162 PHE A CA 1
ATOM 1327 C C . PHE A 1 162 ? -22.009 -6.300 17.955 1.00 74.25 162 PHE A C 1
ATOM 1329 O O . PHE A 1 162 ? -21.016 -6.544 17.279 1.00 74.25 162 PHE A O 1
ATOM 1336 N N . PHE A 1 163 ? -22.063 -6.595 19.257 1.00 74.06 163 PHE A N 1
ATOM 1337 C CA . PHE A 1 163 ? -20.937 -7.155 20.004 1.00 74.06 163 PHE A CA 1
ATOM 1338 C C . PHE A 1 163 ? -20.515 -8.547 19.503 1.00 74.06 163 PHE A C 1
ATOM 1340 O O . PHE A 1 163 ? -19.327 -8.828 19.359 1.00 74.06 163 PHE A O 1
ATOM 1347 N N . LEU A 1 164 ? -21.484 -9.422 19.207 1.00 80.06 164 LEU A N 1
ATOM 1348 C CA . LEU A 1 164 ? -21.226 -10.761 18.664 1.00 80.06 164 LEU A CA 1
ATOM 1349 C C . LEU A 1 164 ? -20.656 -10.728 17.238 1.00 80.06 164 LEU A C 1
ATOM 1351 O O . LEU A 1 164 ? -19.931 -11.647 16.868 1.00 80.06 164 LEU A O 1
ATOM 1355 N N . ALA A 1 165 ? -20.958 -9.694 16.449 1.00 77.44 165 ALA A N 1
ATOM 1356 C CA . ALA A 1 165 ? -20.391 -9.501 15.116 1.00 77.44 165 ALA A CA 1
ATOM 1357 C C . ALA A 1 165 ? -18.973 -8.900 15.154 1.00 77.44 165 ALA A C 1
ATOM 1359 O O . ALA A 1 165 ? -18.141 -9.240 14.313 1.00 77.44 165 ALA A O 1
ATOM 1360 N N . GLU A 1 166 ? -18.674 -8.040 16.131 1.00 71.69 166 GLU A N 1
ATOM 1361 C CA . GLU A 1 166 ? -17.360 -7.397 16.275 1.00 71.69 166 GLU A CA 1
ATOM 1362 C C . GLU A 1 166 ? -16.310 -8.284 16.964 1.00 71.69 166 GLU A C 1
ATOM 1364 O O . GLU A 1 166 ? -15.128 -8.210 16.626 1.00 71.69 166 GLU A O 1
ATOM 1369 N N . LEU A 1 167 ? -16.717 -9.182 17.869 1.00 75.50 167 LEU A N 1
ATOM 1370 C CA . LEU A 1 167 ? -15.817 -10.118 18.563 1.00 75.50 167 LEU A CA 1
ATOM 1371 C C . LEU A 1 167 ? -14.958 -10.984 17.614 1.00 75.50 167 LEU A C 1
ATOM 1373 O O . LEU A 1 167 ? -13.738 -11.019 17.789 1.00 75.50 167 LEU A O 1
ATOM 1377 N N . PRO A 1 168 ? -15.531 -11.654 16.592 1.00 80.31 168 PRO A N 1
ATOM 1378 C CA . PRO A 1 168 ? -14.761 -12.431 15.621 1.00 80.31 168 PRO A CA 1
ATOM 1379 C C . PRO A 1 168 ? -13.751 -11.572 14.856 1.00 80.31 168 PRO A C 1
ATOM 1381 O O . PRO A 1 168 ? -12.622 -12.002 14.632 1.00 80.31 168 PRO A O 1
ATOM 1384 N N . LEU A 1 169 ? -14.133 -10.342 14.495 1.00 73.19 169 LEU A N 1
ATOM 1385 C CA . LEU A 1 169 ? -13.269 -9.400 13.780 1.00 73.19 169 LEU A CA 1
ATOM 1386 C C . LEU A 1 169 ? -12.085 -8.951 14.648 1.00 73.19 169 LEU A C 1
ATOM 1388 O O . LEU A 1 169 ? -10.955 -8.916 14.163 1.00 73.19 169 LEU A O 1
ATOM 1392 N N . GLY A 1 170 ? -12.320 -8.669 15.934 1.00 70.12 170 GLY A N 1
ATOM 1393 C CA . GLY A 1 170 ? -11.264 -8.342 16.895 1.00 70.12 170 GLY A CA 1
ATOM 1394 C C . GLY A 1 170 ? -10.281 -9.497 17.121 1.00 70.12 170 GLY A C 1
ATOM 1395 O O . GLY A 1 170 ? -9.071 -9.278 17.137 1.00 70.12 170 GLY A O 1
ATOM 1396 N N . ILE A 1 171 ? -10.780 -10.734 17.223 1.00 76.31 171 ILE A N 1
ATOM 1397 C CA . ILE A 1 171 ? -9.940 -11.933 17.393 1.00 76.31 171 ILE A CA 1
ATOM 1398 C C . ILE A 1 171 ? -9.071 -12.179 16.153 1.00 76.31 171 ILE A C 1
ATOM 1400 O O . ILE A 1 171 ? -7.867 -12.390 16.287 1.00 76.31 171 ILE A O 1
ATOM 1404 N N . ILE A 1 172 ? -9.653 -12.103 14.949 1.00 79.81 172 ILE A N 1
ATOM 1405 C CA . ILE A 1 172 ? -8.905 -12.239 13.687 1.00 79.81 172 ILE A CA 1
ATOM 1406 C C . ILE A 1 172 ? -7.787 -11.194 13.614 1.00 79.81 172 ILE A C 1
ATOM 1408 O O . ILE A 1 172 ? -6.675 -11.512 13.200 1.00 79.81 172 ILE A O 1
ATOM 1412 N N . PHE A 1 173 ? -8.052 -9.964 14.058 1.00 70.19 173 PHE A N 1
ATOM 1413 C CA . PHE A 1 173 ? -7.059 -8.896 14.054 1.00 70.19 173 PHE A CA 1
ATOM 1414 C C . PHE A 1 173 ? -5.880 -9.167 15.007 1.00 70.19 173 PHE A C 1
ATOM 1416 O O . PHE A 1 173 ? -4.724 -9.047 14.591 1.00 70.19 173 PHE A O 1
ATOM 1423 N N . ILE A 1 174 ? -6.147 -9.578 16.254 1.00 69.62 174 ILE A N 1
ATOM 1424 C CA . ILE A 1 174 ? -5.095 -9.918 17.230 1.00 69.62 174 ILE A CA 1
ATOM 1425 C C . ILE A 1 174 ? -4.241 -11.078 16.708 1.00 69.62 174 ILE A C 1
ATOM 1427 O O . ILE A 1 174 ? -3.019 -10.961 16.674 1.00 69.62 174 ILE A O 1
ATOM 1431 N N . LEU A 1 175 ? -4.877 -12.141 16.203 1.00 76.38 175 LEU A N 1
ATOM 1432 C CA . LEU A 1 175 ? -4.170 -13.287 15.624 1.00 76.38 175 LEU A CA 1
ATOM 1433 C C . LEU A 1 175 ? -3.342 -12.897 14.393 1.00 76.38 175 LEU A C 1
ATOM 1435 O O . LEU A 1 175 ? -2.216 -13.360 14.236 1.00 7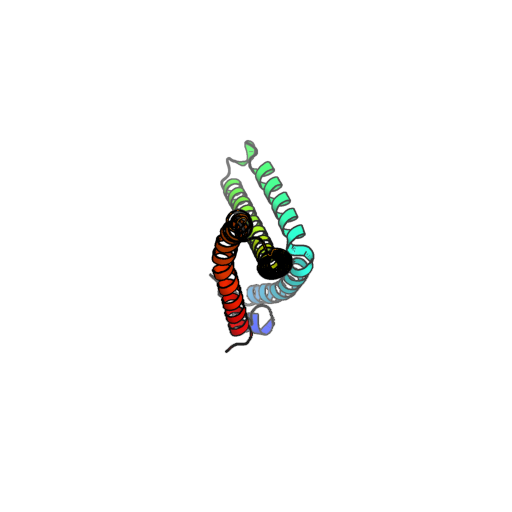6.38 175 LEU A O 1
ATOM 1439 N N . SER A 1 176 ? -3.864 -12.016 13.532 1.00 70.00 176 SER A N 1
ATOM 1440 C CA . SER A 1 176 ? -3.124 -11.528 12.361 1.00 70.00 176 SER A CA 1
ATOM 1441 C C . SER A 1 176 ? -1.905 -10.685 12.749 1.00 70.00 176 SER A C 1
ATOM 1443 O O . SER A 1 176 ? -0.860 -10.774 12.106 1.00 70.00 176 SER A O 1
ATOM 1445 N N . THR A 1 177 ? -2.014 -9.912 13.835 1.00 67.00 177 THR A N 1
ATOM 1446 C CA . THR A 1 177 ? -0.920 -9.094 14.365 1.00 67.00 177 THR A CA 1
ATOM 1447 C C . THR A 1 177 ? 0.140 -9.980 15.014 1.00 67.00 177 THR A C 1
ATOM 1449 O O . THR A 1 177 ? 1.320 -9.801 14.732 1.00 67.00 177 THR A O 1
ATOM 1452 N N . GLU A 1 178 ? -0.253 -10.979 15.810 1.00 68.88 178 GLU A N 1
ATOM 1453 C CA . GLU A 1 178 ? 0.680 -11.967 16.368 1.00 68.88 178 GLU A CA 1
ATOM 1454 C C . GLU A 1 178 ? 1.412 -12.749 15.272 1.00 68.88 178 GLU A C 1
ATOM 1456 O O . GLU A 1 178 ? 2.629 -12.906 15.354 1.00 68.88 178 GLU A O 1
ATOM 1461 N N . TYR A 1 179 ? 0.713 -13.185 14.218 1.00 70.94 179 TYR A N 1
ATOM 1462 C CA . TYR A 1 179 ? 1.333 -13.917 13.110 1.00 70.94 179 TYR A CA 1
ATOM 1463 C C . TYR A 1 179 ? 2.364 -13.059 12.366 1.00 70.94 179 TYR A C 1
ATOM 1465 O O . TYR A 1 179 ? 3.502 -13.483 12.171 1.00 70.94 179 TYR A O 1
ATOM 1473 N N . LYS A 1 180 ? 2.003 -11.813 12.029 1.00 64.81 180 LYS A N 1
ATOM 1474 C CA . LYS A 1 180 ? 2.898 -10.872 11.340 1.00 64.81 180 LYS A CA 1
ATOM 1475 C C . LYS A 1 180 ? 4.103 -10.488 12.202 1.00 64.81 180 LYS A C 1
ATOM 1477 O O . LYS A 1 180 ? 5.221 -10.398 11.700 1.00 64.81 180 LYS A O 1
ATOM 1482 N N . MET A 1 181 ? 3.904 -10.305 13.508 1.00 57.53 181 MET A N 1
ATOM 1483 C CA . MET A 1 181 ? 4.988 -10.044 14.463 1.00 57.53 181 MET A CA 1
ATOM 1484 C C . MET A 1 181 ? 5.931 -11.244 14.589 1.00 57.53 181 MET A C 1
ATOM 1486 O O . MET A 1 181 ? 7.146 -11.062 14.629 1.00 57.53 181 MET A O 1
ATOM 1490 N N . ARG A 1 182 ? 5.392 -12.468 14.602 1.00 65.12 182 ARG A N 1
ATOM 1491 C CA . ARG A 1 182 ? 6.182 -13.702 14.670 1.00 65.12 182 ARG A CA 1
ATOM 1492 C C . ARG A 1 182 ? 7.054 -13.898 13.431 1.00 65.12 182 ARG A C 1
ATOM 1494 O O . ARG A 1 182 ? 8.236 -14.194 13.564 1.00 65.12 182 ARG A O 1
ATOM 1501 N N . GLU A 1 183 ? 6.496 -13.645 12.250 1.00 67.50 183 GLU A N 1
ATOM 1502 C CA . GLU A 1 183 ? 7.224 -13.695 10.979 1.00 67.50 183 GLU A CA 1
ATOM 1503 C C . GLU A 1 183 ? 8.329 -12.624 10.906 1.00 67.50 183 GLU A C 1
ATOM 1505 O O . GLU A 1 183 ? 9.447 -12.905 10.481 1.00 67.50 183 GLU A O 1
ATOM 1510 N N . THR A 1 184 ? 8.059 -11.413 11.411 1.00 52.19 184 THR A N 1
ATOM 1511 C CA . THR A 1 184 ? 9.036 -10.306 11.433 1.00 52.19 184 THR A CA 1
ATOM 1512 C C . THR A 1 184 ? 10.182 -10.546 12.430 1.00 52.19 184 THR A C 1
ATOM 1514 O O . THR A 1 184 ? 11.298 -10.080 12.211 1.00 52.19 184 THR A O 1
ATOM 1517 N N . LEU A 1 185 ? 9.928 -11.278 13.521 1.00 66.50 185 LEU A N 1
ATOM 1518 C CA . LEU A 1 185 ? 10.922 -11.609 14.551 1.00 66.50 185 LEU A CA 1
ATOM 1519 C C . LEU A 1 185 ? 11.665 -12.935 14.296 1.00 66.50 185 LEU A C 1
ATOM 1521 O O . LEU A 1 185 ? 12.578 -13.260 15.051 1.00 66.50 185 LEU A O 1
ATOM 1525 N N . GLY A 1 186 ? 11.327 -13.667 13.229 1.00 50.72 186 GLY A N 1
ATOM 1526 C CA . GLY A 1 186 ? 12.081 -14.840 12.777 1.00 50.72 186 GLY A CA 1
ATOM 1527 C C . GLY A 1 186 ? 12.030 -16.058 13.712 1.00 50.72 186 GLY A C 1
ATOM 1528 O O . GLY A 1 186 ? 13.020 -16.786 13.784 1.00 50.72 186 GLY A O 1
ATOM 1529 N N . PHE A 1 187 ? 10.913 -16.273 14.420 1.00 47.78 187 PHE A N 1
ATOM 1530 C CA . PHE A 1 187 ? 10.672 -17.455 15.271 1.00 47.78 187 PHE A CA 1
ATOM 1531 C C . PHE A 1 187 ? 9.735 -18.487 14.641 1.00 47.78 187 PHE A C 1
ATOM 1533 O O . PHE A 1 187 ? 8.743 -18.085 13.995 1.00 47.78 187 PHE A O 1
#

Mean predicted aligned error: 14.53 Å

Organism: Caenorhabditis remanei (NCBI:txid31234)

Radius of gyration: 30.25 Å; Cα contacts (8 Å, |Δi|>4): 62; chains: 1; bounding box: 78×29×85 Å

Solvent-accessible surface area (backbone atoms only — not comparable to full-atom values): 10699 Å² total; per-residue (Å²): 131,86,81,81,54,98,74,59,75,73,46,50,70,58,35,56,74,65,41,80,78,76,58,88,49,67,65,62,41,48,52,51,32,64,48,48,34,63,50,48,54,51,46,51,58,48,40,76,75,38,41,69,62,52,43,54,50,52,38,52,52,31,51,51,49,42,60,62,44,66,37,82,90,42,62,83,42,68,69,45,51,53,52,40,51,50,36,52,50,51,40,54,53,46,51,50,53,54,52,52,55,53,50,56,56,51,56,59,61,53,50,55,56,66,53,48,50,58,51,53,51,52,52,51,54,49,52,53,50,53,54,49,53,57,50,56,75,73,52,92,65,93,82,69,79,73,65,74,59,48,60,62,50,50,53,47,65,63,47,52,60,55,51,66,61,44,50,60,56,54,50,53,49,52,53,51,50,53,52,53,50,37,63,74,70,73,110

Sequence (187 aa):
MVVIGPEHFTNVKKCIRKNWFEIDSAWALQILCNFSLPFNNLAIFTLYNNCVHLSAFCIFINLFHIYVLTRKSLRTFPIYIILTAISMTDIVSLSYDIHVEIVEVYKIFKIIPCILFPIVAFLLVYELRKAKEHRRRMSQSKNAANDSKSNTKLVLFLTLPFFLAELPLGIIFILSTEYKMRETLGF

InterPro domains:
  IPR017452 GPCR, rhodopsin-like, 7TM [PS50262] (1-187)
  IPR019427 7TM GPCR, serpentine receptor class w (Srw) [PF10324] (53-107)
  IPR019427 7TM GPCR, serpentine receptor class w (Srw) [PF10324] (108-181)

pLDDT: mean 77.6, std 12.44, range [29.75, 93.31]

Foldseek 3Di:
DQPDDPCPLPDLVVQLVVVSPPDPDSVVSSVCSVPVNVVVVVCCVCCVVQVPVVLVVLLVVLVVLLVVLVPPVNVVDVVSVVSNVVSVVSNVVSVVVVVVVVVVVVLVVVVVCLVVLVVVLVVVLVVLVVVVVVVVVVDPDPPPPPPSVPPSVVSCVVSVVVNVVSVVSVVVVVVVVVVVVCVVVPD

Secondary structure (DSSP, 8-state):
-----TTTTS-HHHHHHHTTT--S-HHHHHHHHHHHHHHHHHHHHHHHHHHHHHHHHHHHHHHHHHHHHTSTTTTTSHHHHHHHHHHHHHHHHHHHHHHHHHHHHHHHHTHHHHHHHHHHHHHHHHHHHHHHHHHHHH---TT-TTTHHHHHHHHHHHHHHHHHHHHHHHHHHHHHHHHHHHHHHT-